Protein AF-A0A7J4SRT8-F1 (afdb_monomer_lite)

pLDDT: mean 94.66, std 4.18, range [60.53, 98.31]

Radius of gyration: 22.93 Å; chains: 1; bounding box: 62×47×65 Å

Structure (mmCIF, N/CA/C/O backbone):
data_AF-A0A7J4SRT8-F1
#
_entry.id   AF-A0A7J4SRT8-F1
#
loop_
_atom_site.group_PDB
_atom_site.id
_atom_site.type_symbol
_atom_site.label_atom_id
_atom_site.label_alt_id
_atom_site.label_comp_id
_atom_site.label_asym_id
_atom_site.label_entity_id
_atom_site.label_seq_id
_atom_site.pdbx_PDB_ins_code
_atom_site.Cartn_x
_atom_site.Cartn_y
_atom_site.Cartn_z
_atom_site.occupancy
_atom_site.B_iso_or_equiv
_atom_site.auth_seq_id
_atom_site.auth_comp_id
_atom_site.auth_asym_id
_atom_site.auth_atom_id
_atom_site.pdbx_PDB_model_num
ATOM 1 N N . MET A 1 1 ? 5.808 -11.509 41.767 1.00 60.53 1 MET A N 1
ATOM 2 C CA . MET A 1 1 ? 4.575 -11.705 40.976 1.00 60.53 1 MET A CA 1
ATOM 3 C C . MET A 1 1 ? 3.939 -10.343 40.801 1.00 60.53 1 MET A C 1
ATOM 5 O O . MET A 1 1 ? 3.914 -9.610 41.782 1.00 60.53 1 MET A O 1
ATOM 9 N N . ALA A 1 2 ? 3.508 -9.980 39.591 1.00 70.19 2 ALA A N 1
ATOM 10 C CA . ALA A 1 2 ? 2.672 -8.793 39.424 1.00 70.19 2 ALA A CA 1
ATOM 11 C C . ALA A 1 2 ? 1.394 -8.991 40.258 1.00 70.19 2 ALA A C 1
ATOM 13 O O . ALA A 1 2 ? 0.801 -10.069 40.207 1.00 70.19 2 ALA A O 1
ATOM 14 N N . GLY A 1 3 ? 1.049 -8.013 41.095 1.00 84.69 3 GLY A N 1
ATOM 15 C CA . GLY A 1 3 ? -0.202 -8.017 41.846 1.00 84.69 3 GLY A CA 1
ATOM 16 C C . GLY A 1 3 ? -1.296 -7.428 40.968 1.00 84.69 3 GLY A C 1
ATOM 17 O O . GLY A 1 3 ? -1.102 -6.345 40.431 1.00 84.69 3 GLY A O 1
ATOM 18 N N . TYR A 1 4 ? -2.399 -8.149 40.807 1.00 90.69 4 TYR A N 1
ATOM 19 C CA . TYR A 1 4 ? -3.597 -7.657 40.130 1.00 90.69 4 TYR A CA 1
ATOM 20 C C . TYR A 1 4 ? -4.687 -7.449 41.184 1.00 90.69 4 TYR A C 1
ATOM 22 O O . TYR A 1 4 ? -4.896 -8.345 42.008 1.00 90.69 4 TYR A O 1
ATOM 30 N N . ASP A 1 5 ? -5.368 -6.303 41.169 1.00 92.00 5 ASP A N 1
ATOM 31 C CA . ASP A 1 5 ? -6.528 -6.033 42.018 1.00 92.00 5 ASP A CA 1
ATOM 32 C C . ASP A 1 5 ? -7.811 -6.202 41.187 1.00 92.00 5 ASP A C 1
ATOM 34 O O . ASP A 1 5 ? -7.913 -5.625 40.107 1.00 92.00 5 ASP A O 1
ATOM 38 N N . PRO A 1 6 ? -8.824 -6.963 41.642 1.00 90.62 6 PRO A N 1
ATOM 39 C CA . PRO A 1 6 ? -10.106 -7.052 40.939 1.00 90.62 6 PRO A CA 1
ATOM 40 C C . PRO A 1 6 ? -10.777 -5.696 40.667 1.00 90.62 6 PRO A C 1
ATOM 42 O O . PRO A 1 6 ? -11.628 -5.610 39.787 1.00 90.62 6 PRO A O 1
ATOM 45 N N . ARG A 1 7 ? -10.411 -4.648 41.413 1.00 91.38 7 ARG A N 1
ATOM 46 C CA . ARG A 1 7 ? -10.901 -3.277 41.225 1.00 91.38 7 ARG A CA 1
ATOM 47 C C . ARG A 1 7 ? -10.245 -2.545 40.053 1.00 91.38 7 ARG A C 1
ATOM 49 O O . ARG A 1 7 ? -10.765 -1.516 39.655 1.00 91.38 7 ARG A O 1
ATOM 56 N N . ASP A 1 8 ? -9.167 -3.080 39.481 1.00 92.94 8 ASP A N 1
ATOM 57 C CA . ASP A 1 8 ? -8.484 -2.490 38.321 1.00 92.94 8 ASP A CA 1
ATOM 58 C C . ASP A 1 8 ? -9.257 -2.710 36.999 1.00 92.94 8 ASP A C 1
ATOM 60 O O . ASP A 1 8 ? -8.868 -2.186 35.956 1.00 92.94 8 ASP A O 1
ATOM 64 N N . PHE A 1 9 ? -10.335 -3.506 37.012 1.00 92.19 9 PHE A N 1
ATOM 65 C CA . PHE A 1 9 ? -11.111 -3.892 35.828 1.00 92.19 9 PHE A CA 1
ATOM 66 C C . PHE A 1 9 ? -12.476 -3.184 35.806 1.00 92.19 9 PHE A C 1
ATOM 68 O O . PHE A 1 9 ? -13.483 -3.749 36.233 1.00 92.19 9 PHE A O 1
ATOM 75 N N . GLU A 1 10 ? -12.503 -1.943 35.315 1.00 91.25 10 GLU A N 1
ATOM 76 C CA . GLU A 1 10 ? -13.703 -1.085 35.336 1.00 91.25 10 GLU A CA 1
ATOM 77 C C . GLU A 1 10 ? -14.511 -1.095 34.024 1.00 91.25 10 GLU A C 1
ATOM 79 O O . GLU A 1 10 ? -15.712 -0.823 34.044 1.00 91.25 10 GLU A O 1
ATOM 84 N N . ASP A 1 11 ? -13.889 -1.455 32.897 1.00 91.62 11 ASP A N 1
ATOM 85 C CA . ASP A 1 11 ? -14.518 -1.409 31.572 1.00 91.62 11 ASP A CA 1
ATOM 86 C C . ASP A 1 11 ? -15.169 -2.758 31.203 1.00 91.62 11 ASP A C 1
ATOM 88 O O . ASP A 1 11 ? -14.457 -3.742 30.958 1.00 91.62 11 ASP A O 1
ATOM 92 N N . PRO A 1 12 ? -16.513 -2.854 31.139 1.00 94.44 12 PRO A N 1
ATOM 93 C CA . PRO A 1 12 ? -17.185 -4.087 30.759 1.00 94.44 12 PRO A CA 1
ATOM 94 C C . PRO A 1 12 ? -17.060 -4.352 29.257 1.00 94.44 12 PRO A C 1
ATOM 96 O O . PRO A 1 12 ? -17.058 -3.441 28.432 1.00 94.44 12 PRO A O 1
ATOM 99 N N . VAL A 1 13 ? -17.055 -5.634 28.899 1.00 96.50 13 VAL A N 1
ATOM 100 C CA . VAL A 1 13 ? -17.262 -6.060 27.513 1.00 96.50 13 VAL A CA 1
ATOM 101 C C . VAL A 1 13 ? -18.720 -5.816 27.141 1.00 96.50 13 VAL A C 1
ATOM 103 O O . VAL A 1 13 ? -19.618 -6.297 27.836 1.00 96.50 13 VAL A O 1
ATOM 106 N N . LEU A 1 14 ? -18.947 -5.077 26.056 1.00 96.00 14 LEU A N 1
ATOM 107 C CA . LEU A 1 14 ? -20.285 -4.750 25.572 1.00 96.00 14 LEU A CA 1
ATOM 108 C C . LEU A 1 14 ? -20.605 -5.488 24.268 1.00 96.00 14 LEU A C 1
ATOM 110 O O . LEU A 1 14 ? -19.791 -5.521 23.346 1.00 96.00 14 LEU A O 1
ATOM 114 N N . ASP A 1 15 ? -21.813 -6.048 24.195 1.00 96.62 15 ASP A N 1
ATOM 115 C CA . ASP A 1 15 ? -22.348 -6.650 22.974 1.00 96.62 15 ASP A CA 1
ATOM 116 C C . ASP A 1 15 ? -22.686 -5.579 21.929 1.00 96.62 15 ASP A C 1
ATOM 118 O O . ASP A 1 15 ? -23.024 -4.437 22.260 1.00 96.62 15 ASP A O 1
ATOM 122 N N . TYR A 1 16 ? -22.667 -5.971 20.653 1.00 96.44 16 TYR A N 1
ATOM 123 C CA . TYR A 1 16 ? -23.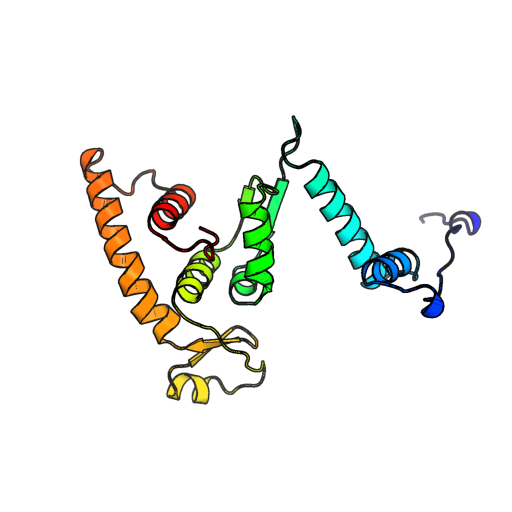148 -5.105 19.584 1.00 96.44 16 TYR A CA 1
ATOM 124 C C . TYR A 1 16 ? -24.661 -4.895 19.668 1.00 96.44 16 TYR A C 1
ATOM 126 O O . TYR A 1 16 ? -25.440 -5.845 19.755 1.00 96.44 16 TYR A O 1
ATOM 134 N N . ASP A 1 17 ? -25.082 -3.641 19.541 1.00 97.44 17 ASP A N 1
ATOM 135 C CA . ASP A 1 17 ? -26.480 -3.253 19.407 1.00 97.44 17 ASP A CA 1
ATOM 136 C C . ASP A 1 17 ? -26.750 -2.832 17.962 1.00 97.44 17 ASP A C 1
ATOM 138 O O . ASP A 1 17 ? -26.567 -1.674 17.574 1.00 97.44 17 ASP A O 1
ATOM 142 N N . PHE A 1 18 ? -27.191 -3.797 17.153 1.00 96.75 18 PHE A N 1
ATOM 143 C CA . PHE A 1 18 ? -27.460 -3.596 15.729 1.00 96.75 18 PHE A CA 1
ATOM 144 C C . PHE A 1 18 ? -28.584 -2.590 15.454 1.00 96.75 18 PHE A C 1
ATOM 146 O O . PHE A 1 18 ? -28.607 -2.003 14.378 1.00 96.75 18 PHE A O 1
ATOM 153 N N . ASN A 1 19 ? -29.478 -2.326 16.415 1.00 97.94 19 ASN A N 1
ATOM 154 C CA . ASN A 1 19 ? -30.513 -1.300 16.243 1.00 97.94 19 ASN A CA 1
ATOM 155 C C . ASN A 1 19 ? -29.932 0.121 16.276 1.00 97.94 19 ASN A C 1
ATOM 157 O O . ASN A 1 19 ? -30.564 1.060 15.792 1.00 97.94 19 ASN A O 1
ATOM 161 N N . LYS A 1 20 ? -28.734 0.290 16.850 1.00 96.62 20 LYS A N 1
ATOM 162 C CA . LYS A 1 20 ? -28.029 1.575 16.949 1.00 96.62 20 LYS A CA 1
ATOM 163 C C . LYS A 1 20 ? -27.023 1.810 15.822 1.00 96.62 20 LYS A C 1
ATOM 165 O O . LYS A 1 20 ? -26.425 2.877 15.786 1.00 96.62 20 LYS A O 1
ATOM 170 N N . ILE A 1 21 ? -26.842 0.854 14.911 1.00 97.44 21 ILE A N 1
ATOM 171 C CA . ILE A 1 21 ? -25.916 0.977 13.781 1.00 97.44 21 ILE A CA 1
ATOM 172 C C . ILE A 1 21 ? -26.671 1.569 12.589 1.00 97.44 21 ILE A C 1
ATOM 174 O O . ILE A 1 21 ? -27.545 0.924 12.018 1.00 97.44 21 ILE A O 1
ATOM 178 N N . GLN A 1 22 ? -26.332 2.799 12.214 1.00 97.25 22 GLN A N 1
ATOM 179 C CA . GLN A 1 22 ? -26.857 3.494 11.035 1.00 97.25 22 GLN A CA 1
ATOM 180 C C . GLN A 1 22 ? -25.839 3.513 9.891 1.00 97.25 22 GLN A C 1
ATOM 182 O O . GLN A 1 22 ? -26.210 3.555 8.719 1.00 97.25 22 GLN A O 1
ATOM 187 N N . ASN A 1 23 ? -24.549 3.490 10.223 1.00 97.00 23 ASN A N 1
ATOM 188 C CA . ASN A 1 23 ? -23.453 3.518 9.264 1.00 97.00 23 ASN A CA 1
ATOM 189 C C . ASN A 1 23 ? -22.262 2.662 9.742 1.00 97.00 23 ASN A C 1
ATOM 191 O O . ASN A 1 23 ? -22.269 2.080 10.826 1.00 97.00 23 ASN A O 1
ATOM 195 N N . THR A 1 24 ? -21.221 2.562 8.915 1.00 95.44 24 THR A N 1
ATOM 196 C CA . THR A 1 24 ? -20.034 1.743 9.208 1.00 95.44 24 THR A CA 1
ATOM 197 C C . THR A 1 24 ? -19.191 2.268 10.370 1.00 95.44 24 THR A C 1
ATOM 199 O O . THR A 1 24 ? -18.543 1.461 11.032 1.00 95.44 24 THR A O 1
ATOM 202 N N . SER A 1 25 ? -19.189 3.581 10.632 1.00 95.94 25 SER A N 1
ATOM 203 C CA . SER A 1 25 ? -18.495 4.153 11.794 1.00 95.94 25 SER A CA 1
ATOM 204 C C . SER A 1 25 ? -19.113 3.639 13.082 1.00 95.94 25 SER A C 1
ATOM 206 O O . SER A 1 25 ? -18.374 3.159 13.929 1.00 95.94 25 SER A O 1
ATOM 208 N N . ASP A 1 26 ? -20.446 3.621 13.183 1.00 97.12 26 ASP A N 1
ATOM 209 C CA . ASP A 1 26 ? -21.136 3.175 14.400 1.00 97.12 26 ASP A CA 1
ATOM 210 C C . ASP A 1 26 ? -20.750 1.735 14.776 1.00 97.12 26 ASP A C 1
ATOM 212 O O . ASP A 1 26 ? -20.577 1.407 15.949 1.00 97.12 26 ASP A O 1
ATOM 216 N N . LEU A 1 27 ? -20.575 0.863 13.775 1.00 96.56 27 LEU A N 1
ATOM 217 C CA . LEU A 1 27 ? -20.099 -0.501 13.996 1.00 96.56 27 LEU A CA 1
ATOM 218 C C . LEU A 1 27 ? -18.657 -0.515 14.528 1.00 96.56 27 LEU A C 1
ATOM 220 O O . LEU A 1 27 ? -18.374 -1.219 15.496 1.00 96.56 27 LEU A O 1
ATOM 224 N N . ILE A 1 28 ? -17.747 0.248 13.913 1.00 96.38 28 ILE A N 1
ATOM 225 C CA . ILE A 1 28 ? -16.342 0.344 14.346 1.00 96.38 28 ILE A CA 1
ATOM 226 C C . ILE A 1 28 ? -16.249 0.960 15.751 1.00 96.38 28 ILE A C 1
ATOM 228 O O . ILE A 1 28 ? -15.455 0.501 16.571 1.00 96.38 28 ILE A O 1
ATOM 232 N N . ASP A 1 29 ? -17.097 1.936 16.064 1.00 96.38 29 ASP A N 1
ATOM 233 C CA . ASP A 1 29 ? -17.186 2.546 17.388 1.00 96.38 29 ASP A CA 1
ATOM 234 C C . ASP A 1 29 ? -17.589 1.498 18.432 1.00 96.38 29 ASP A C 1
ATOM 236 O O . ASP A 1 29 ? -16.941 1.386 19.472 1.00 96.38 29 ASP A O 1
ATOM 240 N N . GLN A 1 30 ? -18.573 0.642 18.136 1.00 97.06 30 GLN A N 1
ATOM 241 C CA . GLN A 1 30 ? -18.928 -0.462 19.033 1.00 97.06 30 GLN A CA 1
ATOM 242 C C . GLN A 1 30 ? -17.812 -1.523 19.152 1.00 97.06 30 GLN A C 1
ATOM 244 O O . GLN A 1 30 ? -17.624 -2.091 20.229 1.00 97.06 30 GLN A O 1
ATOM 249 N N . MET A 1 31 ? -17.002 -1.760 18.107 1.00 96.94 31 MET A N 1
ATOM 250 C CA . MET A 1 31 ? -15.833 -2.659 18.188 1.00 96.94 31 MET A CA 1
ATOM 251 C C . MET A 1 31 ? -14.798 -2.215 19.240 1.00 96.94 31 MET A C 1
ATOM 253 O O . MET A 1 31 ? -14.045 -3.052 19.753 1.00 96.94 31 MET A O 1
ATOM 257 N N . SER A 1 32 ? -14.750 -0.922 19.589 1.00 95.81 32 SER A N 1
ATOM 258 C CA . SER A 1 32 ? -13.804 -0.383 20.580 1.00 95.81 32 SER A CA 1
ATOM 259 C C . SER A 1 32 ? -14.021 -0.940 21.996 1.00 95.81 32 SER A C 1
ATOM 261 O O . SER A 1 32 ? -13.049 -1.112 22.733 1.00 95.81 32 SER A O 1
ATOM 263 N N . VAL A 1 33 ? -15.261 -1.309 22.338 1.00 95.44 33 VAL A N 1
ATOM 264 C CA . VAL A 1 33 ? -15.689 -1.775 23.674 1.00 95.44 33 VAL A CA 1
ATOM 265 C C . VAL A 1 33 ? -16.105 -3.254 23.703 1.00 95.44 33 VAL A C 1
ATOM 267 O O . VAL A 1 33 ? -16.468 -3.791 24.747 1.00 95.44 33 VAL A O 1
ATOM 270 N N . ALA A 1 34 ? -15.993 -3.956 22.573 1.00 95.19 34 ALA A N 1
ATOM 271 C CA . ALA A 1 34 ? -16.424 -5.348 22.410 1.00 95.19 34 ALA A CA 1
ATOM 272 C C . ALA A 1 34 ? -15.475 -6.407 23.016 1.00 95.19 34 ALA A C 1
ATOM 274 O O . ALA A 1 34 ? -15.603 -7.598 22.739 1.00 95.19 34 ALA A O 1
ATOM 275 N N . GLY A 1 35 ? -14.505 -6.006 23.845 1.00 86.69 35 GLY A N 1
ATOM 276 C CA . GLY A 1 35 ? -13.716 -6.953 24.641 1.00 86.69 35 GLY A CA 1
ATOM 277 C C . GLY A 1 35 ? -12.518 -7.616 23.951 1.00 86.69 35 GLY A C 1
ATOM 278 O O . GLY A 1 35 ? -12.019 -8.624 24.448 1.00 86.69 35 GLY A O 1
ATOM 279 N N . GLY A 1 36 ? -11.990 -7.048 22.861 1.00 84.25 36 GLY A N 1
ATOM 280 C CA . GLY A 1 36 ? -10.623 -7.335 22.410 1.00 84.25 36 GLY A CA 1
ATOM 281 C C . GLY A 1 36 ? -10.471 -8.088 21.083 1.00 84.25 36 GLY A C 1
ATOM 282 O O . GLY A 1 36 ? -11.266 -7.962 20.154 1.00 84.25 36 GLY A O 1
ATOM 283 N N . PHE A 1 37 ? -9.351 -8.809 20.958 1.00 90.44 37 PHE A N 1
ATOM 284 C CA . PHE A 1 37 ? -8.839 -9.395 19.708 1.00 90.44 37 PHE A CA 1
ATOM 285 C C . PHE A 1 37 ? -8.696 -8.370 18.572 1.00 90.44 37 PHE A C 1
ATOM 287 O O . PHE A 1 37 ? -8.081 -7.321 18.761 1.00 90.44 37 PHE A O 1
ATOM 294 N N . THR A 1 38 ? -9.167 -8.693 17.368 1.00 95.12 38 THR A N 1
ATOM 295 C CA . THR A 1 38 ? -8.994 -7.855 16.177 1.00 95.12 38 THR A CA 1
ATOM 296 C C . THR A 1 38 ? -9.989 -6.698 16.135 1.00 95.12 38 THR A C 1
ATOM 298 O O . THR A 1 38 ? -9.624 -5.634 15.652 1.00 95.12 38 THR A O 1
ATOM 301 N N . ALA A 1 39 ? -11.197 -6.857 16.689 1.00 94.94 39 ALA A N 1
ATOM 302 C CA . ALA A 1 39 ? -12.236 -5.825 16.656 1.00 94.94 39 ALA A CA 1
ATOM 303 C C . ALA A 1 39 ? -11.756 -4.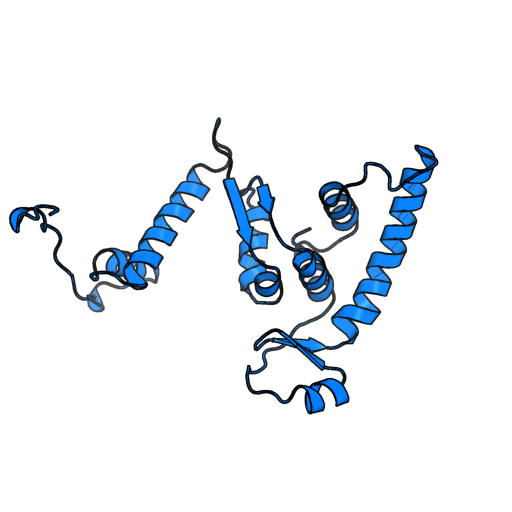531 17.333 1.00 94.94 39 ALA A C 1
ATOM 305 O O . ALA A 1 39 ? -11.661 -3.480 16.700 1.00 94.94 39 ALA A O 1
ATOM 306 N N . THR A 1 40 ? -11.313 -4.629 18.587 1.00 94.31 40 THR A N 1
ATOM 307 C CA . THR A 1 40 ? -10.801 -3.465 19.321 1.00 94.31 40 THR A CA 1
ATOM 308 C C . THR A 1 40 ? -9.510 -2.911 18.713 1.00 94.31 40 THR A C 1
ATOM 310 O O . THR A 1 40 ? -9.279 -1.706 18.760 1.00 94.31 40 THR A O 1
ATOM 313 N N . LYS A 1 41 ? -8.664 -3.759 18.106 1.00 95.56 41 LYS A N 1
ATOM 314 C CA . LYS A 1 41 ? -7.468 -3.293 17.381 1.00 95.56 41 LYS A CA 1
ATOM 315 C C . LYS A 1 41 ? -7.837 -2.475 16.146 1.00 95.56 41 LYS A C 1
ATOM 317 O O . LYS A 1 41 ? -7.183 -1.471 15.896 1.00 95.56 41 LYS A O 1
ATOM 322 N N . LEU A 1 42 ? -8.870 -2.878 15.407 1.00 95.75 42 LEU A N 1
ATOM 323 C CA . LEU A 1 42 ? -9.347 -2.156 14.230 1.00 95.75 42 LEU A CA 1
ATOM 324 C C . LEU A 1 42 ? -9.895 -0.776 14.610 1.00 95.75 42 LEU A C 1
ATOM 326 O O . LEU A 1 42 ? -9.502 0.213 14.000 1.00 95.75 42 LEU A O 1
ATOM 330 N N . ALA A 1 43 ? -10.728 -0.703 15.652 1.00 96.38 43 ALA A N 1
ATOM 331 C CA . ALA A 1 43 ? -11.254 0.568 16.154 1.00 96.38 43 ALA A CA 1
ATOM 332 C C . ALA A 1 43 ? -10.131 1.514 16.610 1.00 96.38 43 ALA A C 1
ATOM 334 O O . ALA A 1 43 ? -10.060 2.658 16.170 1.00 96.38 43 ALA A O 1
ATOM 335 N N . LYS A 1 44 ? -9.176 1.002 17.398 1.00 95.00 44 LYS A N 1
ATOM 336 C CA . LYS A 1 44 ? -8.004 1.779 17.829 1.00 95.00 44 LYS A CA 1
ATOM 337 C C . LYS A 1 44 ? -7.138 2.233 16.654 1.00 95.00 44 LYS A C 1
ATOM 339 O O . LYS A 1 44 ? -6.668 3.364 16.652 1.00 95.00 44 LYS A O 1
ATOM 344 N N . ALA A 1 45 ? -6.930 1.379 15.651 1.00 95.88 45 ALA A N 1
ATOM 345 C CA . ALA A 1 45 ? -6.182 1.742 14.450 1.00 95.88 45 ALA A CA 1
ATOM 346 C C . ALA A 1 45 ? -6.882 2.856 13.656 1.00 95.88 45 ALA A C 1
ATOM 348 O O . ALA A 1 45 ? -6.205 3.768 13.187 1.00 95.88 45 ALA A O 1
ATOM 349 N N . ARG A 1 46 ? -8.221 2.821 13.554 1.00 95.62 46 ARG A N 1
ATOM 350 C CA . ARG A 1 46 ? -9.024 3.904 12.962 1.00 95.62 46 ARG A CA 1
ATOM 351 C C . ARG A 1 46 ? -8.782 5.217 13.699 1.00 95.62 46 ARG A C 1
ATOM 353 O O . ARG A 1 46 ? -8.428 6.191 13.048 1.00 95.62 46 ARG A O 1
ATOM 360 N N . ASP A 1 47 ? -8.893 5.228 15.027 1.00 96.06 47 ASP A N 1
ATOM 361 C CA . ASP A 1 47 ? -8.693 6.442 15.836 1.00 96.06 47 ASP A CA 1
ATOM 362 C C . ASP A 1 47 ? -7.271 7.003 15.686 1.00 96.06 47 ASP A C 1
ATOM 364 O O . ASP A 1 47 ? -7.080 8.206 15.510 1.00 96.06 47 ASP A O 1
ATOM 368 N N . MET A 1 48 ? -6.265 6.123 15.711 1.00 95.75 48 MET A N 1
ATOM 369 C CA . MET A 1 48 ? -4.865 6.510 15.537 1.00 95.75 48 MET A CA 1
ATOM 370 C C . MET A 1 48 ? -4.605 7.118 14.156 1.00 95.75 48 MET A C 1
ATOM 372 O O . MET A 1 48 ? -3.932 8.142 14.070 1.00 95.75 48 MET A O 1
ATOM 376 N N . LEU A 1 49 ? -5.143 6.518 13.088 1.00 95.62 49 LEU A N 1
ATOM 377 C CA . LEU A 1 49 ? -5.006 7.050 11.730 1.00 95.62 49 LEU A CA 1
ATOM 378 C C . LEU A 1 49 ? -5.751 8.375 11.562 1.00 95.62 49 LEU A C 1
ATOM 380 O O . LEU A 1 49 ? -5.191 9.304 10.993 1.00 95.62 49 LEU A O 1
ATOM 384 N N . SER A 1 50 ? -6.973 8.494 12.092 1.00 95.75 50 SER A N 1
ATOM 385 C CA . SER A 1 50 ? -7.725 9.754 12.081 1.00 95.75 50 SER A CA 1
ATOM 386 C C . SER A 1 50 ? -6.924 10.880 12.728 1.00 95.75 50 SER A C 1
ATOM 388 O O . SER A 1 50 ? -6.732 11.918 12.103 1.00 95.75 50 SER A O 1
ATOM 390 N N . LYS A 1 51 ? -6.364 10.640 13.919 1.00 95.69 51 LYS A N 1
ATOM 391 C CA . LYS A 1 51 ? -5.516 11.621 14.601 1.00 95.69 51 LYS A CA 1
ATOM 392 C C . LYS A 1 51 ? -4.255 11.961 13.798 1.00 95.69 51 LYS A C 1
ATOM 394 O O . LYS A 1 51 ? -3.926 13.131 13.644 1.00 95.69 51 LYS A O 1
ATOM 399 N N . MET A 1 52 ? -3.571 10.950 13.260 1.00 95.38 52 MET A N 1
ATOM 400 C CA . MET A 1 52 ? -2.391 11.143 12.409 1.00 95.38 52 MET A CA 1
ATOM 401 C C . MET A 1 52 ? -2.708 12.036 11.198 1.00 95.38 52 MET A C 1
ATOM 403 O O . MET A 1 52 ? -1.906 12.893 10.837 1.00 95.38 52 MET A O 1
ATOM 407 N N . PHE A 1 53 ? -3.877 11.861 10.578 1.00 94.88 53 PHE A N 1
ATOM 408 C CA . PHE A 1 53 ? -4.307 12.666 9.433 1.00 94.88 53 PHE A CA 1
ATOM 409 C C . PHE A 1 53 ? -4.750 14.078 9.823 1.00 94.88 53 PHE A C 1
ATOM 411 O O . PHE A 1 53 ? -4.488 15.010 9.071 1.00 94.88 53 PHE A O 1
ATOM 418 N N . GLU A 1 54 ? -5.386 14.257 10.982 1.00 96.31 54 GLU A N 1
ATOM 419 C CA . GLU A 1 54 ? -5.728 15.581 11.524 1.00 96.31 54 GLU A CA 1
ATOM 420 C C . GLU A 1 54 ? -4.480 16.413 11.839 1.00 96.31 54 GLU A C 1
ATOM 422 O O . GLU A 1 54 ? -4.476 17.625 11.637 1.00 96.31 54 GLU A O 1
ATOM 427 N N . GLU A 1 55 ? -3.414 15.761 12.303 1.00 96.06 55 GLU A N 1
ATOM 428 C CA . GLU A 1 55 ? -2.138 16.403 12.624 1.00 96.06 55 GLU A CA 1
ATOM 429 C C . GLU A 1 55 ? -1.225 16.577 11.390 1.00 96.06 55 GLU A C 1
ATOM 431 O O . GLU A 1 55 ? -0.168 17.204 11.498 1.00 96.06 55 GLU A O 1
ATOM 436 N N . ALA A 1 56 ? -1.620 16.085 10.208 1.00 96.00 56 ALA A N 1
ATOM 437 C CA . ALA A 1 56 ? -0.819 16.184 8.987 1.00 96.00 56 ALA A CA 1
ATOM 438 C C . ALA A 1 56 ? -0.522 17.648 8.611 1.00 96.00 56 ALA A C 1
ATOM 440 O O . ALA A 1 56 ? -1.411 18.499 8.572 1.00 96.00 56 ALA A O 1
ATOM 441 N N . GLY A 1 57 ? 0.750 17.946 8.331 1.00 94.56 57 GLY A N 1
ATOM 442 C CA . GLY A 1 57 ? 1.216 19.303 8.028 1.00 94.56 57 GLY A CA 1
ATOM 443 C C . GLY A 1 57 ? 1.352 20.230 9.245 1.00 94.56 57 GLY A C 1
ATOM 444 O O . GLY A 1 57 ? 1.689 21.403 9.072 1.00 94.56 57 GLY A O 1
ATOM 445 N N . SER A 1 58 ? 1.113 19.734 10.465 1.00 96.56 58 SER A N 1
ATOM 446 C CA . SER A 1 58 ? 1.344 20.505 11.692 1.00 96.56 58 SER A CA 1
ATOM 447 C C . SER A 1 58 ? 2.836 20.662 11.987 1.00 96.56 58 SER A C 1
ATOM 449 O O . SER A 1 58 ? 3.640 19.766 11.729 1.00 96.56 58 SER A O 1
ATOM 451 N N . GLU A 1 59 ? 3.224 21.799 12.571 1.00 95.81 59 GLU A N 1
ATOM 452 C CA . GLU A 1 59 ? 4.618 22.054 12.942 1.00 95.81 59 GLU A CA 1
ATOM 453 C C . GLU A 1 59 ? 5.126 21.001 13.943 1.00 95.81 59 GLU A C 1
ATOM 455 O O . GLU A 1 59 ? 4.516 20.762 14.985 1.00 95.81 59 GLU A O 1
ATOM 460 N N . GLY A 1 60 ? 6.256 20.366 13.623 1.00 95.25 60 GLY A N 1
ATOM 461 C CA . GLY A 1 60 ? 6.866 19.331 14.464 1.00 95.25 60 GLY A CA 1
ATOM 462 C C . GLY A 1 60 ? 6.259 17.930 14.325 1.00 95.25 60 GLY A C 1
ATOM 463 O O . GLY A 1 60 ? 6.705 17.026 15.031 1.00 95.25 60 GLY A O 1
ATOM 464 N N . VAL A 1 61 ? 5.295 17.725 13.422 1.00 95.88 61 VAL A N 1
ATOM 465 C CA . VAL A 1 61 ? 4.722 16.406 13.112 1.00 95.88 61 VAL A CA 1
ATOM 466 C C . VAL A 1 61 ? 5.284 15.901 11.786 1.00 95.88 61 VAL A C 1
ATOM 468 O O . VAL A 1 61 ? 5.364 16.652 10.819 1.00 95.88 61 VAL A O 1
ATOM 471 N N . VAL A 1 62 ? 5.690 14.626 11.746 1.00 96.94 62 VAL A N 1
ATOM 472 C CA . VAL A 1 62 ? 6.125 13.954 10.514 1.00 96.94 62 VAL A CA 1
ATOM 473 C C . VAL A 1 62 ? 5.452 12.590 10.422 1.00 96.94 62 VAL A C 1
ATOM 475 O O . VAL A 1 62 ? 5.693 11.700 11.240 1.00 96.94 62 VAL A O 1
ATOM 478 N N . ASN A 1 63 ? 4.636 12.416 9.394 1.00 96.50 63 ASN A N 1
ATOM 479 C CA . ASN A 1 63 ? 3.830 11.235 9.153 1.00 96.50 63 ASN A CA 1
ATOM 480 C C . ASN A 1 63 ? 4.573 10.245 8.254 1.00 96.50 63 ASN A C 1
ATOM 482 O O . ASN A 1 63 ? 4.842 10.511 7.082 1.00 96.50 63 ASN A O 1
ATOM 486 N N . TRP A 1 64 ? 4.897 9.080 8.813 1.00 96.88 64 TRP A N 1
ATOM 487 C CA . TRP A 1 64 ? 5.628 8.018 8.123 1.00 96.88 64 TRP A CA 1
ATOM 488 C C . TRP A 1 64 ? 4.717 6.822 7.888 1.00 96.88 64 TRP A C 1
ATOM 490 O O . TRP A 1 64 ? 4.044 6.359 8.809 1.00 96.88 64 TRP A O 1
ATOM 500 N N . ILE A 1 65 ? 4.752 6.272 6.676 1.00 95.94 65 ILE A N 1
ATOM 501 C CA . ILE A 1 65 ? 4.088 5.010 6.361 1.00 95.94 65 ILE A CA 1
ATOM 502 C C . ILE A 1 65 ? 5.066 4.031 5.725 1.00 95.94 65 ILE A C 1
ATOM 504 O O . ILE A 1 65 ? 5.900 4.395 4.894 1.00 95.94 65 ILE A O 1
ATOM 508 N N . SER A 1 66 ? 4.951 2.763 6.112 1.00 97.38 66 SER A N 1
ATOM 509 C CA . SER A 1 66 ? 5.682 1.681 5.472 1.00 97.38 66 SER A CA 1
ATOM 510 C C . SER A 1 66 ? 4.779 0.512 5.123 1.00 97.38 66 SER A C 1
ATOM 512 O O . SER A 1 66 ? 3.839 0.187 5.851 1.00 97.38 66 SER A O 1
ATOM 514 N N . PHE A 1 67 ? 5.038 -0.103 3.970 1.00 97.25 67 PHE A N 1
ATOM 515 C CA . PHE A 1 67 ? 4.234 -1.218 3.483 1.00 97.25 67 PHE A CA 1
ATOM 516 C C . PHE A 1 67 ? 4.991 -2.095 2.474 1.00 97.25 67 PHE A C 1
ATOM 518 O O . PHE A 1 67 ? 5.852 -1.594 1.744 1.00 97.25 67 PHE A O 1
ATOM 525 N N . PRO A 1 68 ? 4.671 -3.402 2.397 1.00 97.38 68 PRO A N 1
ATOM 526 C CA . PRO A 1 68 ? 5.240 -4.296 1.393 1.00 97.38 68 PRO A CA 1
ATOM 527 C C . PRO A 1 68 ? 4.586 -4.101 0.016 1.00 97.38 68 PRO A C 1
ATOM 529 O O . PRO A 1 68 ? 3.397 -3.793 -0.078 1.00 97.38 68 PRO A O 1
ATOM 532 N N . ALA A 1 69 ? 5.339 -4.395 -1.048 1.00 96.81 69 ALA A N 1
ATOM 533 C CA . ALA A 1 69 ? 4.901 -4.280 -2.445 1.00 96.81 69 ALA A CA 1
ATOM 534 C C . ALA A 1 69 ? 3.562 -4.954 -2.759 1.00 96.81 69 ALA A C 1
ATOM 536 O O . ALA A 1 69 ? 2.764 -4.419 -3.529 1.00 96.81 69 ALA A O 1
ATOM 537 N N . ALA A 1 70 ? 3.283 -6.100 -2.132 1.00 96.69 70 ALA A N 1
ATOM 538 C CA . ALA A 1 70 ? 2.093 -6.890 -2.424 1.00 96.69 70 ALA A CA 1
ATOM 539 C C . ALA A 1 70 ? 0.781 -6.106 -2.248 1.00 96.69 70 ALA A C 1
ATOM 541 O O . ALA A 1 70 ? -0.192 -6.383 -2.943 1.00 96.69 70 ALA A O 1
ATOM 542 N N . LEU A 1 71 ? 0.741 -5.091 -1.374 1.00 96.88 71 LEU A N 1
ATOM 543 C CA . LEU A 1 71 ? -0.456 -4.262 -1.212 1.00 96.88 71 LEU A CA 1
ATOM 544 C C . LEU A 1 71 ? -0.740 -3.397 -2.452 1.00 96.88 71 LEU A C 1
ATOM 546 O O . LEU A 1 71 ? -1.909 -3.227 -2.806 1.00 96.88 71 LEU A O 1
ATOM 550 N N . CYS A 1 72 ? 0.293 -2.933 -3.164 1.00 96.62 72 CYS A N 1
ATOM 551 C CA . CYS A 1 72 ? 0.141 -2.177 -4.412 1.00 96.62 72 CYS A CA 1
ATOM 552 C C . CYS A 1 72 ? -0.349 -3.030 -5.589 1.00 96.62 72 CYS A C 1
ATOM 554 O O . CYS A 1 72 ? -0.932 -2.494 -6.532 1.00 96.62 72 CYS A O 1
ATOM 556 N N . ALA A 1 73 ? -0.223 -4.355 -5.518 1.00 95.69 73 ALA A N 1
ATOM 557 C CA . ALA A 1 73 ? -0.837 -5.258 -6.491 1.00 95.69 73 ALA A CA 1
ATOM 558 C C . ALA A 1 73 ? -2.357 -5.421 -6.304 1.00 95.69 73 ALA A C 1
ATOM 560 O O . ALA A 1 73 ? -3.038 -5.945 -7.182 1.00 95.69 73 ALA A O 1
ATOM 561 N N . THR A 1 74 ? -2.901 -4.974 -5.168 1.00 96.38 74 THR A N 1
ATOM 562 C CA . THR A 1 74 ? -4.317 -5.131 -4.799 1.00 96.38 74 THR A CA 1
ATOM 563 C C . THR A 1 74 ? -5.076 -3.801 -4.853 1.00 96.38 74 THR A C 1
ATOM 565 O O . THR A 1 74 ? -4.515 -2.740 -5.148 1.00 96.38 74 THR A O 1
ATOM 568 N N . GLY A 1 75 ? -6.368 -3.826 -4.511 1.00 95.94 75 GLY A N 1
ATOM 569 C CA . GLY A 1 75 ? -7.169 -2.610 -4.330 1.00 95.94 75 GLY A CA 1
ATOM 570 C C . GLY A 1 75 ? -6.609 -1.643 -3.277 1.00 95.94 75 GLY A C 1
ATOM 571 O O . GLY A 1 75 ? -6.853 -0.443 -3.372 1.00 95.94 75 GLY A O 1
ATOM 572 N N . THR A 1 76 ? -5.784 -2.124 -2.339 1.00 96.62 76 THR A N 1
ATOM 573 C CA . THR A 1 76 ? -5.151 -1.297 -1.300 1.00 96.62 76 THR A CA 1
ATOM 574 C C . THR A 1 76 ? -4.209 -0.233 -1.870 1.00 96.62 76 THR A C 1
ATOM 576 O O . THR A 1 76 ? -3.992 0.775 -1.208 1.00 96.62 76 THR A O 1
ATOM 579 N N . ARG A 1 77 ? -3.725 -0.366 -3.119 1.00 96.81 77 ARG A N 1
ATOM 580 C CA . ARG A 1 77 ? -3.003 0.715 -3.828 1.00 96.81 77 ARG A CA 1
ATOM 581 C C . ARG A 1 77 ? -3.725 2.062 -3.713 1.00 96.81 77 ARG A C 1
ATOM 583 O O . ARG A 1 77 ? -3.089 3.067 -3.423 1.00 96.81 77 ARG A O 1
ATOM 590 N N . GLY A 1 78 ? -5.054 2.062 -3.861 1.00 96.50 78 GLY A N 1
ATOM 591 C CA . GLY A 1 78 ? -5.879 3.270 -3.776 1.00 96.50 78 GLY A CA 1
ATOM 592 C C . GLY A 1 78 ? -5.783 3.992 -2.433 1.00 96.50 78 GLY A C 1
ATOM 593 O O . GLY A 1 78 ? -5.838 5.214 -2.396 1.00 96.50 78 GLY A O 1
ATOM 594 N N . PHE A 1 79 ? -5.570 3.257 -1.339 1.00 95.81 79 PHE A N 1
ATOM 595 C CA . PHE A 1 79 ? -5.356 3.862 -0.028 1.00 95.81 79 PHE A CA 1
ATOM 596 C C . PHE A 1 79 ? -4.079 4.709 -0.017 1.00 95.81 79 PHE A C 1
ATOM 598 O O . PHE A 1 79 ? -4.133 5.872 0.367 1.00 95.81 79 PHE A O 1
ATOM 605 N N . PHE A 1 80 ? -2.956 4.173 -0.503 1.00 96.62 80 PHE A N 1
ATOM 606 C CA . PHE A 1 80 ? -1.688 4.911 -0.548 1.00 96.62 80 PHE A CA 1
ATOM 607 C C . PHE A 1 80 ? -1.741 6.108 -1.503 1.00 96.62 80 PHE A C 1
ATOM 609 O O . PHE A 1 80 ? -1.244 7.175 -1.151 1.00 96.62 80 PHE A O 1
ATOM 616 N N . LEU A 1 81 ? -2.404 5.958 -2.657 1.00 96.06 81 LEU A N 1
ATOM 617 C CA . LEU A 1 81 ? -2.640 7.060 -3.598 1.00 96.06 81 LEU A CA 1
ATOM 618 C C . LEU A 1 81 ? -3.365 8.230 -2.927 1.00 96.06 81 LEU A C 1
ATOM 620 O O . LEU A 1 81 ? -2.938 9.376 -3.042 1.00 96.06 81 LEU A O 1
ATOM 624 N N . GLU A 1 82 ? -4.439 7.950 -2.187 1.00 96.56 82 GLU A N 1
ATOM 625 C CA . GLU A 1 82 ? -5.190 8.991 -1.482 1.00 96.56 82 GLU A CA 1
ATOM 626 C C . GLU A 1 82 ? -4.353 9.674 -0.392 1.00 96.56 82 GLU A C 1
ATOM 628 O O . GLU A 1 82 ? -4.471 10.888 -0.219 1.00 96.56 82 GLU A O 1
ATOM 633 N N . LEU A 1 83 ? -3.482 8.937 0.311 1.00 96.50 83 LEU A N 1
ATOM 634 C CA . LEU A 1 83 ? -2.578 9.532 1.302 1.00 96.50 83 LEU A CA 1
ATOM 635 C C . LEU A 1 83 ? -1.609 10.532 0.663 1.00 96.50 83 LEU A C 1
ATOM 637 O O . LEU A 1 83 ? -1.435 11.628 1.197 1.00 96.50 83 LEU A O 1
ATOM 641 N N . VAL A 1 84 ? -1.013 10.176 -0.479 1.00 95.38 84 VAL A N 1
ATOM 642 C CA . VAL A 1 84 ? -0.078 11.048 -1.208 1.00 95.38 84 VAL A CA 1
ATOM 643 C C . VAL A 1 84 ? -0.803 12.261 -1.782 1.00 95.38 84 VAL A C 1
ATOM 645 O O . VAL A 1 84 ? -0.416 13.396 -1.504 1.00 95.38 84 VAL A O 1
ATOM 648 N N . LYS A 1 85 ? -1.914 12.052 -2.500 1.00 95.19 85 LYS A N 1
ATOM 649 C CA . LYS A 1 85 ? -2.696 13.134 -3.128 1.00 95.19 85 LYS A CA 1
ATOM 650 C C . LYS A 1 85 ? -3.177 14.179 -2.131 1.00 95.19 85 LYS A C 1
ATOM 652 O O . LYS A 1 85 ? -3.169 15.374 -2.419 1.00 95.19 85 LYS A O 1
ATOM 657 N N . ARG A 1 86 ? -3.594 13.731 -0.947 1.00 96.38 86 ARG A N 1
ATOM 658 C CA . ARG A 1 86 ? -4.079 14.604 0.130 1.00 96.38 86 ARG A CA 1
ATOM 659 C C . ARG A 1 86 ? -2.958 15.153 1.010 1.00 96.38 86 ARG A C 1
ATOM 661 O O . ARG A 1 86 ? -3.259 15.912 1.925 1.00 96.38 86 ARG A O 1
ATOM 668 N N . ARG A 1 87 ? -1.695 14.797 0.737 1.00 95.62 87 ARG A N 1
ATOM 669 C CA . ARG A 1 87 ? -0.513 15.193 1.520 1.00 95.62 87 ARG A CA 1
ATOM 670 C C . ARG A 1 87 ? -0.643 14.820 3.002 1.00 95.62 87 ARG A C 1
ATOM 672 O O . ARG A 1 87 ? -0.320 15.610 3.881 1.00 95.62 87 ARG A O 1
ATOM 679 N N . LEU A 1 88 ? -1.158 13.619 3.271 1.00 97.25 88 LEU A N 1
ATOM 680 C CA . LEU A 1 88 ? -1.357 13.094 4.630 1.00 97.25 88 LEU A CA 1
ATOM 681 C C . LEU A 1 88 ? -0.127 12.359 5.179 1.00 97.25 88 LEU A C 1
ATOM 683 O O . LEU A 1 88 ? -0.084 12.034 6.367 1.00 97.25 88 LEU A O 1
ATOM 687 N N . VAL A 1 89 ? 0.853 12.076 4.321 1.00 96.81 89 VAL A N 1
ATOM 688 C CA . VAL A 1 89 ? 2.115 11.416 4.666 1.00 96.81 89 VAL A CA 1
ATOM 689 C C . VAL A 1 89 ? 3.290 12.205 4.106 1.00 96.81 89 VAL A C 1
ATOM 691 O O . VAL A 1 89 ? 3.219 12.713 2.988 1.00 96.81 89 VAL A O 1
ATOM 694 N N . ASP A 1 90 ? 4.370 12.267 4.878 1.00 96.38 90 ASP A N 1
ATOM 695 C CA . ASP A 1 90 ? 5.607 12.962 4.519 1.00 96.38 90 ASP A CA 1
ATOM 696 C C . ASP A 1 90 ? 6.673 11.987 4.010 1.00 96.38 90 ASP A C 1
ATOM 698 O O . ASP A 1 90 ? 7.488 12.329 3.155 1.00 96.38 90 ASP A O 1
ATOM 702 N N . VAL A 1 91 ? 6.680 10.758 4.542 1.00 97.12 91 VAL A N 1
ATOM 703 C CA . VAL A 1 91 ? 7.689 9.741 4.221 1.00 97.12 91 VAL A CA 1
ATOM 704 C C . VAL A 1 91 ? 7.027 8.403 3.920 1.00 97.12 91 VAL A C 1
ATOM 706 O O . VAL A 1 91 ? 6.256 7.873 4.724 1.00 97.12 91 VAL A O 1
ATOM 709 N N . ILE A 1 92 ? 7.390 7.825 2.774 1.00 97.12 92 ILE A N 1
ATOM 710 C CA . ILE A 1 92 ? 6.992 6.479 2.359 1.00 97.12 92 ILE A CA 1
ATOM 711 C C . ILE A 1 92 ? 8.225 5.582 2.329 1.00 97.12 92 ILE A C 1
ATOM 713 O O . ILE A 1 92 ? 9.205 5.874 1.647 1.00 97.12 92 ILE A O 1
ATOM 717 N N . VAL A 1 93 ? 8.153 4.454 3.036 1.00 97.56 93 VAL A N 1
ATOM 718 C CA . VAL A 1 93 ? 9.166 3.396 2.979 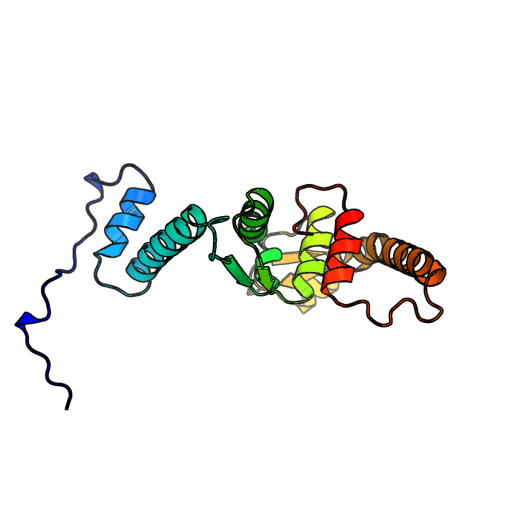1.00 97.56 93 VAL A CA 1
ATOM 719 C C . VAL A 1 93 ? 8.526 2.120 2.454 1.00 97.56 93 VAL A C 1
ATOM 721 O O . VAL A 1 93 ? 7.653 1.528 3.084 1.00 97.56 93 VAL A O 1
ATOM 724 N N . THR A 1 94 ? 8.970 1.661 1.293 1.00 97.50 94 THR A N 1
ATOM 725 C CA . THR A 1 94 ? 8.416 0.465 0.659 1.00 97.50 94 THR A CA 1
ATOM 726 C C . THR A 1 94 ? 9.506 -0.342 -0.042 1.00 97.50 94 THR A C 1
ATOM 728 O O . THR A 1 94 ? 10.678 0.025 -0.034 1.00 97.50 94 THR A O 1
ATOM 731 N N . THR A 1 95 ? 9.136 -1.489 -0.597 1.00 96.81 95 THR A N 1
ATOM 732 C CA . THR A 1 95 ? 10.044 -2.400 -1.307 1.00 96.81 95 THR A CA 1
ATOM 733 C C . THR A 1 95 ? 10.009 -2.157 -2.816 1.00 96.81 95 THR A C 1
ATOM 735 O O . THR A 1 95 ? 9.000 -1.676 -3.323 1.00 96.81 95 THR A O 1
ATOM 738 N N . CYS A 1 96 ? 11.056 -2.556 -3.549 1.00 94.00 96 CYS A N 1
ATOM 739 C CA . CYS A 1 96 ? 11.179 -2.314 -4.998 1.00 94.00 96 CYS A CA 1
ATOM 740 C C . CYS A 1 96 ? 9.966 -2.770 -5.824 1.00 94.00 96 CYS A C 1
ATOM 742 O O . CYS A 1 96 ? 9.541 -2.032 -6.704 1.00 94.00 96 CYS A O 1
ATOM 744 N N . GLY A 1 97 ? 9.343 -3.903 -5.475 1.00 94.62 97 GLY A N 1
ATOM 745 C CA . GLY A 1 97 ? 8.156 -4.404 -6.179 1.00 94.62 97 GLY A CA 1
ATOM 746 C C . GLY A 1 97 ? 6.961 -3.441 -6.175 1.00 94.62 97 GLY A C 1
ATOM 747 O O . GLY A 1 97 ? 6.042 -3.607 -6.969 1.00 94.62 97 GLY A O 1
ATOM 748 N N . THR A 1 98 ? 6.952 -2.423 -5.307 1.00 95.88 98 THR A N 1
ATOM 749 C CA . THR A 1 98 ? 5.944 -1.359 -5.352 1.00 95.88 98 THR A CA 1
ATOM 750 C C . THR A 1 98 ? 6.023 -0.592 -6.663 1.00 95.88 98 THR A C 1
ATOM 752 O O . THR A 1 98 ? 4.975 -0.337 -7.240 1.00 95.88 98 THR A O 1
ATOM 755 N N . LEU A 1 99 ? 7.230 -0.292 -7.155 1.00 93.88 99 LEU A N 1
ATOM 756 C CA . LEU A 1 99 ? 7.430 0.392 -8.435 1.00 93.88 99 LEU A CA 1
ATOM 757 C C . LEU A 1 99 ? 6.886 -0.463 -9.583 1.00 93.88 99 LEU A C 1
ATOM 759 O O . LEU A 1 99 ? 6.122 0.033 -10.405 1.00 93.88 99 LEU A O 1
ATOM 763 N N . ASP A 1 100 ? 7.207 -1.760 -9.580 1.00 92.94 100 ASP A N 1
ATOM 764 C CA . ASP A 1 100 ? 6.767 -2.696 -10.618 1.00 92.94 100 ASP A CA 1
ATOM 765 C C . ASP A 1 100 ? 5.239 -2.791 -10.670 1.00 92.94 100 ASP A C 1
ATOM 767 O O . ASP A 1 100 ? 4.635 -2.679 -11.735 1.00 92.94 100 ASP A O 1
ATOM 771 N N . HIS A 1 101 ? 4.593 -2.981 -9.514 1.00 95.44 101 HIS A N 1
ATOM 772 C CA . HIS A 1 101 ? 3.138 -3.091 -9.441 1.00 95.44 101 HIS A CA 1
ATOM 773 C C . HIS A 1 101 ? 2.435 -1.776 -9.751 1.00 95.44 101 HIS A C 1
ATOM 775 O O . HIS A 1 101 ? 1.391 -1.796 -10.398 1.00 95.44 101 HIS A O 1
ATOM 781 N N . ASP A 1 102 ? 2.965 -0.655 -9.270 1.00 95.38 102 ASP A N 1
ATOM 782 C CA . ASP A 1 102 ? 2.386 0.660 -9.500 1.00 95.38 102 ASP A CA 1
ATOM 783 C C . ASP A 1 102 ? 2.416 0.997 -10.996 1.00 95.38 102 ASP A C 1
ATOM 785 O O . ASP A 1 102 ? 1.360 1.153 -11.611 1.00 95.38 102 ASP A O 1
ATOM 789 N N . LEU A 1 103 ? 3.593 0.935 -11.623 1.00 94.38 103 LEU A N 1
ATOM 790 C CA . LEU A 1 103 ? 3.754 1.167 -13.058 1.00 94.38 103 LEU A CA 1
ATOM 791 C C . LEU A 1 103 ? 2.943 0.182 -13.902 1.00 94.38 103 LEU A C 1
ATOM 793 O O . LEU A 1 103 ? 2.187 0.599 -14.779 1.00 94.38 103 LEU A O 1
ATOM 797 N N . ALA A 1 104 ? 3.042 -1.124 -13.638 1.00 94.38 104 ALA A N 1
ATOM 798 C CA . ALA A 1 104 ? 2.316 -2.120 -14.423 1.00 94.38 104 ALA A CA 1
ATOM 799 C C . ALA A 1 104 ? 0.802 -1.886 -14.355 1.00 94.38 104 ALA A C 1
ATOM 801 O O . ALA A 1 104 ? 0.118 -1.966 -15.376 1.00 94.38 104 ALA A O 1
ATOM 802 N N . ARG A 1 105 ? 0.275 -1.544 -13.171 1.00 94.06 105 ARG A N 1
ATOM 803 C CA . ARG A 1 105 ? -1.157 -1.290 -12.971 1.00 94.06 105 ARG A CA 1
ATOM 804 C C . ARG A 1 105 ? -1.632 0.073 -13.459 1.00 94.06 105 ARG A C 1
ATOM 806 O O . ARG A 1 105 ? -2.840 0.277 -13.555 1.00 94.06 105 ARG A O 1
ATOM 813 N N . THR A 1 106 ? -0.725 1.000 -13.746 1.00 93.81 106 THR A N 1
ATOM 814 C CA . THR A 1 106 ? -1.035 2.234 -14.480 1.00 93.81 106 THR A CA 1
ATOM 815 C C . THR A 1 106 ? -1.364 1.927 -15.946 1.00 93.81 106 THR A C 1
ATOM 817 O O . THR A 1 106 ? -2.265 2.520 -16.526 1.00 93.81 106 THR A O 1
ATOM 820 N N . TYR A 1 107 ? -0.706 0.933 -16.549 1.00 92.62 107 TYR A N 1
ATOM 821 C CA . TYR A 1 107 ? -0.846 0.647 -17.984 1.00 92.62 107 TYR A CA 1
ATOM 822 C C . TYR A 1 107 ? -1.672 -0.602 -18.323 1.00 92.62 107 TYR A C 1
ATOM 824 O O . TYR A 1 107 ? -2.122 -0.758 -19.466 1.00 92.62 107 TYR A O 1
ATOM 832 N N . ARG A 1 108 ? -1.845 -1.523 -17.372 1.00 93.12 108 ARG A N 1
ATOM 833 C CA . ARG A 1 108 ? -2.537 -2.806 -17.549 1.00 93.12 108 ARG A CA 1
ATOM 834 C C . ARG A 1 108 ? -3.330 -3.200 -16.308 1.00 93.12 108 ARG A C 1
ATOM 836 O O . ARG A 1 108 ? -3.165 -2.650 -15.227 1.00 93.12 108 ARG A O 1
ATOM 843 N N . GLN A 1 109 ? -4.227 -4.166 -16.478 1.00 93.69 109 GLN A N 1
ATOM 844 C CA . GLN A 1 109 ? -5.070 -4.666 -15.397 1.00 93.69 109 GLN A CA 1
ATOM 845 C C . GLN A 1 109 ? -4.488 -5.932 -14.776 1.00 93.69 109 GLN A C 1
ATOM 847 O O . GLN A 1 109 ? -3.936 -6.788 -15.463 1.00 93.69 109 GLN A O 1
ATOM 852 N N . TYR A 1 110 ? -4.665 -6.049 -13.464 1.00 96.38 110 TYR A N 1
ATOM 853 C CA . TYR A 1 110 ? -4.506 -7.301 -12.733 1.00 96.38 110 TYR A CA 1
ATOM 854 C C . TYR A 1 110 ? -5.891 -7.881 -12.456 1.00 96.38 110 TYR A C 1
ATOM 856 O O . TYR A 1 110 ? -6.875 -7.140 -12.380 1.00 96.38 110 TYR A O 1
ATOM 864 N N . PHE A 1 111 ? -5.970 -9.195 -12.271 1.00 97.25 111 PHE A N 1
ATOM 865 C CA . PHE A 1 111 ? -7.243 -9.902 -12.157 1.00 97.25 111 PHE A CA 1
ATOM 866 C C . PHE A 1 111 ? -7.349 -10.666 -10.841 1.00 97.25 111 PHE A C 1
ATOM 868 O O . PHE A 1 111 ? -6.347 -11.064 -10.251 1.00 97.25 111 PHE A O 1
ATOM 875 N N . HIS A 1 112 ? -8.578 -10.885 -10.374 1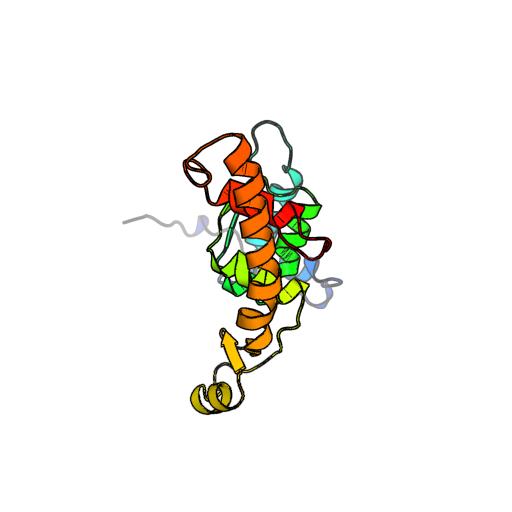.00 97.56 112 HIS A N 1
ATOM 876 C CA . HIS A 1 112 ? -8.816 -11.788 -9.251 1.00 97.56 112 HIS A CA 1
ATOM 877 C C . HIS A 1 112 ? -8.477 -13.227 -9.657 1.00 97.56 112 HIS A C 1
ATOM 879 O O . HIS A 1 112 ? -8.808 -13.667 -10.757 1.00 97.56 112 HIS A O 1
ATOM 885 N N . GLY A 1 113 ? -7.851 -13.954 -8.744 1.00 97.06 113 GLY A N 1
ATOM 886 C CA . GLY A 1 113 ? -7.566 -15.377 -8.841 1.00 97.06 113 GLY A CA 1
ATOM 887 C C . GLY A 1 113 ? -7.823 -16.068 -7.509 1.00 97.06 113 GLY A C 1
ATOM 888 O O . GLY A 1 113 ? -8.647 -15.625 -6.709 1.00 97.06 113 GLY A O 1
ATOM 889 N N . ASP A 1 114 ? -7.092 -17.149 -7.273 1.00 97.25 114 ASP A N 1
ATOM 890 C CA . ASP A 1 114 ? -7.211 -17.970 -6.074 1.00 97.25 114 ASP A CA 1
ATOM 891 C C . ASP A 1 114 ? -5.815 -18.407 -5.600 1.00 97.25 114 ASP A C 1
ATOM 893 O O . ASP A 1 114 ? -4.876 -18.491 -6.396 1.00 97.25 114 ASP A O 1
ATOM 897 N N . PHE A 1 115 ? -5.669 -18.652 -4.298 1.00 97.44 115 PHE A N 1
ATOM 898 C CA . PHE A 1 115 ? -4.426 -19.145 -3.707 1.00 97.44 115 PHE A CA 1
ATOM 899 C C . PHE A 1 115 ? -4.096 -20.579 -4.142 1.00 97.44 115 PHE A C 1
ATOM 901 O O . PHE A 1 115 ? -2.917 -20.932 -4.166 1.00 97.44 115 PHE A O 1
ATOM 908 N N . GLU A 1 116 ? -5.108 -21.365 -4.510 1.00 97.81 116 GLU A N 1
ATOM 909 C CA . GLU A 1 116 ? -5.003 -22.790 -4.843 1.00 97.81 116 GLU A CA 1
ATOM 910 C C . GLU A 1 116 ? -4.807 -23.058 -6.351 1.00 97.81 116 GLU A C 1
ATOM 912 O O . GLU A 1 116 ? -4.911 -24.198 -6.804 1.00 97.81 116 GLU A O 1
ATOM 917 N N . LEU A 1 117 ? -4.555 -22.023 -7.162 1.00 97.50 117 LEU A N 1
ATOM 918 C CA . LEU A 1 117 ? -4.307 -22.193 -8.599 1.00 97.50 117 LEU A CA 1
ATOM 919 C C . LEU A 1 117 ? -2.979 -22.920 -8.868 1.00 97.50 117 LEU A C 1
ATOM 921 O O . LEU A 1 117 ? -1.975 -22.676 -8.203 1.00 97.50 117 LEU A O 1
ATOM 925 N N . ASP A 1 118 ? -2.975 -23.779 -9.891 1.00 98.00 118 ASP A N 1
ATOM 926 C CA . ASP A 1 118 ? -1.789 -24.521 -10.333 1.00 98.00 118 ASP A CA 1
ATOM 927 C C . ASP A 1 118 ? -0.816 -23.610 -11.097 1.00 98.00 118 ASP A C 1
ATOM 929 O O . ASP A 1 118 ? -1.077 -23.200 -12.232 1.00 98.00 118 ASP A O 1
ATOM 933 N N . ASP A 1 119 ? 0.336 -23.335 -10.486 1.00 97.69 119 ASP A N 1
ATOM 934 C CA . ASP A 1 119 ? 1.372 -22.468 -11.050 1.00 97.69 119 ASP A CA 1
ATOM 935 C C . ASP A 1 119 ? 1.979 -23.020 -12.354 1.00 97.69 119 ASP A C 1
ATOM 937 O O . ASP A 1 119 ? 2.385 -22.238 -13.216 1.00 97.69 119 ASP A O 1
ATOM 941 N N . ILE A 1 120 ? 2.003 -24.346 -12.558 1.00 98.06 120 ILE A N 1
ATOM 942 C CA . ILE A 1 120 ? 2.479 -24.943 -13.817 1.00 98.06 120 ILE A CA 1
ATOM 943 C C . ILE A 1 120 ? 1.490 -24.623 -14.939 1.00 98.06 120 ILE A C 1
ATOM 945 O O . ILE A 1 120 ? 1.898 -24.196 -16.023 1.00 98.06 120 ILE A O 1
ATOM 949 N N . ALA A 1 121 ? 0.193 -24.799 -14.681 1.00 98.31 121 ALA A N 1
ATOM 950 C CA . ALA A 1 121 ? -0.852 -24.483 -15.648 1.00 98.31 121 ALA A CA 1
ATOM 951 C C . ALA A 1 121 ? -0.902 -22.977 -15.956 1.00 98.31 121 ALA A C 1
ATOM 953 O O . ALA A 1 121 ? -0.996 -22.596 -17.124 1.00 98.31 121 ALA A O 1
ATOM 954 N N . LEU A 1 122 ? -0.776 -22.119 -14.937 1.00 97.94 122 LEU A N 1
ATOM 955 C CA . LEU A 1 122 ? -0.688 -20.666 -15.113 1.00 97.94 122 LEU A CA 1
ATOM 956 C C . LEU A 1 122 ? 0.520 -20.271 -15.970 1.00 97.94 122 LEU A C 1
ATOM 958 O O . LEU A 1 122 ? 0.370 -19.520 -16.936 1.00 97.94 122 LEU A O 1
ATOM 962 N N . GLY A 1 123 ? 1.695 -20.837 -15.681 1.00 96.56 123 GLY A N 1
ATOM 963 C CA . GLY A 1 123 ? 2.914 -20.577 -16.443 1.00 96.56 123 GLY A CA 1
ATOM 964 C C . GLY A 1 123 ? 2.783 -20.954 -17.922 1.00 96.56 123 GLY A C 1
ATOM 965 O O . GLY A 1 123 ? 3.211 -20.194 -18.789 1.00 96.56 123 GLY A O 1
ATOM 966 N N . GLN A 1 124 ? 2.115 -22.071 -18.235 1.00 97.81 124 GLN A N 1
ATOM 967 C CA . GLN A 1 124 ? 1.828 -22.478 -19.621 1.00 97.81 124 GLN A CA 1
ATOM 968 C C . GLN A 1 124 ? 0.919 -21.492 -20.370 1.00 97.81 124 GLN A C 1
ATOM 970 O O . GLN A 1 124 ? 0.962 -21.445 -21.598 1.00 97.81 124 GLN A O 1
ATOM 975 N N . GLN A 1 125 ? 0.108 -20.716 -19.649 1.00 97.06 125 GLN A N 1
ATOM 976 C CA . GLN A 1 125 ? -0.757 -19.673 -20.207 1.00 97.06 125 GLN A CA 1
ATOM 977 C C . GLN A 1 125 ? -0.132 -18.270 -20.136 1.00 97.06 125 GLN A C 1
ATOM 979 O O . GLN A 1 125 ? -0.786 -17.294 -20.490 1.00 97.06 125 GLN A O 1
ATOM 984 N N . GLY A 1 126 ? 1.120 -18.145 -19.682 1.00 95.69 126 GLY A N 1
ATOM 985 C CA . GLY A 1 126 ? 1.787 -16.850 -19.543 1.00 95.69 126 GLY A CA 1
ATOM 986 C C . GLY A 1 126 ? 1.201 -15.978 -18.428 1.00 95.69 126 GLY A C 1
ATOM 987 O O . GLY A 1 126 ? 1.120 -14.756 -18.572 1.00 95.69 126 GLY A O 1
ATOM 988 N N . LEU A 1 127 ? 0.764 -16.599 -17.332 1.00 96.19 127 LEU A N 1
ATOM 989 C CA . LEU A 1 127 ? 0.184 -15.930 -16.172 1.00 96.19 127 LEU A CA 1
ATOM 990 C C . LEU A 1 127 ? 1.085 -16.110 -14.945 1.00 96.19 127 LEU A C 1
ATOM 992 O O . LEU A 1 127 ? 1.490 -17.226 -14.626 1.00 96.19 127 LEU A O 1
ATOM 996 N N . ASN A 1 128 ? 1.334 -15.020 -14.220 1.00 95.25 128 ASN A N 1
ATOM 997 C CA . ASN A 1 128 ? 1.940 -15.044 -12.889 1.00 95.25 128 ASN A CA 1
ATOM 998 C C . ASN A 1 128 ? 0.857 -14.954 -11.814 1.00 95.25 128 ASN A C 1
ATOM 1000 O O . ASN A 1 128 ? -0.224 -14.400 -12.043 1.00 95.25 128 ASN A O 1
ATOM 1004 N N . ARG A 1 129 ? 1.183 -15.423 -10.609 1.00 96.06 129 ARG A N 1
ATOM 1005 C CA . ARG A 1 129 ? 0.315 -15.326 -9.437 1.00 96.06 129 ARG A CA 1
ATOM 1006 C C . ARG A 1 129 ? 1.016 -14.619 -8.286 1.00 96.06 129 ARG A C 1
ATOM 1008 O O . ARG A 1 129 ? 2.139 -14.954 -7.924 1.00 96.06 129 ARG A O 1
ATOM 1015 N N . LEU A 1 130 ? 0.311 -13.672 -7.679 1.00 95.94 130 LEU A N 1
ATOM 1016 C CA . LEU A 1 130 ? 0.694 -12.998 -6.447 1.00 95.94 130 LEU A CA 1
ATOM 1017 C C . LEU A 1 130 ? -0.415 -13.215 -5.411 1.00 95.94 130 LEU A C 1
ATOM 1019 O O . LEU A 1 130 ? -1.401 -12.479 -5.368 1.00 95.94 130 LEU A O 1
ATOM 1023 N N . GLY A 1 131 ? -0.281 -14.261 -4.595 1.00 96.50 131 GLY A N 1
ATOM 1024 C CA . GLY A 1 131 ? -1.346 -14.684 -3.685 1.00 96.50 131 GLY A CA 1
ATOM 1025 C C . GLY A 1 131 ? -2.582 -15.142 -4.461 1.00 96.50 131 GLY A C 1
ATOM 1026 O O . GLY A 1 131 ? -2.535 -16.170 -5.134 1.00 96.50 131 GLY A O 1
ATOM 1027 N N . ASN A 1 132 ? -3.662 -14.365 -4.386 1.00 96.56 132 ASN A N 1
ATOM 1028 C CA . ASN A 1 132 ? -4.903 -14.555 -5.143 1.00 96.56 132 ASN A CA 1
ATOM 1029 C C . ASN A 1 132 ? -5.108 -13.492 -6.237 1.00 96.56 132 ASN A C 1
ATOM 1031 O O . ASN A 1 132 ? -6.239 -13.226 -6.637 1.00 96.56 132 ASN A O 1
ATOM 1035 N N . VAL A 1 133 ? -4.035 -12.856 -6.703 1.00 97.75 133 VAL A N 1
ATOM 1036 C CA . VAL A 1 133 ? -4.057 -11.912 -7.825 1.00 97.75 133 VAL A CA 1
ATOM 1037 C C . VAL A 1 133 ? -3.312 -12.523 -9.006 1.00 97.75 133 VAL A C 1
ATOM 1039 O O . VAL A 1 133 ? -2.202 -13.030 -8.846 1.00 97.75 133 VAL A O 1
ATOM 1042 N N . ILE A 1 134 ? -3.918 -12.469 -10.190 1.00 97.69 134 ILE A N 1
ATOM 1043 C CA . ILE A 1 134 ? -3.321 -12.916 -11.449 1.00 97.69 134 ILE A CA 1
ATOM 1044 C C . ILE A 1 134 ? -2.753 -11.727 -12.208 1.00 97.69 134 ILE A C 1
ATOM 1046 O O . ILE A 1 134 ? -3.435 -10.720 -12.422 1.00 97.69 134 ILE A O 1
ATOM 1050 N N . VAL A 1 135 ? -1.504 -11.885 -12.639 1.00 96.00 135 VAL A N 1
ATOM 1051 C CA . VAL A 1 135 ? -0.747 -10.883 -13.381 1.00 96.00 135 VAL A CA 1
ATOM 1052 C C . VAL A 1 135 ? -0.261 -11.485 -14.701 1.00 96.00 135 VAL A C 1
ATOM 1054 O O . VAL A 1 135 ? 0.667 -12.300 -14.689 1.00 96.00 135 VAL A O 1
ATOM 1057 N N . PRO A 1 136 ? -0.858 -11.111 -15.845 1.00 95.25 136 PRO A N 1
ATOM 1058 C CA . PRO A 1 136 ? -0.363 -11.527 -17.154 1.00 95.25 136 PRO A CA 1
ATOM 1059 C C . PRO A 1 136 ? 1.109 -11.151 -17.360 1.00 95.25 136 PRO A C 1
ATOM 1061 O O . PRO A 1 136 ? 1.529 -10.066 -16.958 1.00 95.25 136 PRO A O 1
ATOM 1064 N N . ASN A 1 137 ? 1.894 -12.010 -18.016 1.00 92.19 137 ASN A N 1
ATOM 1065 C CA . ASN A 1 137 ? 3.319 -11.755 -18.281 1.00 92.19 137 ASN A CA 1
ATOM 1066 C C . ASN A 1 137 ? 3.567 -10.420 -19.003 1.00 92.19 137 ASN A C 1
ATOM 1068 O O . ASN A 1 137 ? 4.541 -9.731 -18.697 1.00 92.19 137 ASN A O 1
ATOM 1072 N N . GLU A 1 138 ? 2.659 -10.025 -19.901 1.00 90.25 138 GLU A N 1
ATOM 1073 C CA . GLU A 1 138 ? 2.706 -8.741 -20.617 1.00 90.25 138 GLU A CA 1
ATOM 1074 C C . GLU A 1 138 ? 2.760 -7.521 -19.678 1.00 90.25 138 GLU A C 1
ATOM 1076 O O . GLU A 1 138 ? 3.297 -6.481 -20.051 1.00 90.25 138 GLU A O 1
ATOM 1081 N N . CYS A 1 139 ? 2.248 -7.641 -18.446 1.00 88.62 139 CYS A N 1
ATOM 1082 C CA . CYS A 1 139 ? 2.260 -6.558 -17.466 1.00 88.62 139 CYS A CA 1
ATOM 1083 C C . CYS A 1 139 ? 3.659 -6.281 -16.907 1.00 88.62 139 CYS A C 1
ATOM 1085 O O . CYS A 1 139 ? 3.954 -5.130 -16.604 1.00 88.62 139 CYS A O 1
ATOM 1087 N N . TYR A 1 140 ? 4.496 -7.312 -16.748 1.00 80.69 140 TYR A N 1
ATOM 1088 C CA . TYR A 1 140 ? 5.837 -7.181 -16.167 1.00 80.69 140 TYR A CA 1
ATOM 1089 C C . TYR A 1 140 ? 6.937 -7.061 -17.209 1.00 80.69 140 TYR A C 1
ATOM 1091 O O . TYR A 1 140 ? 7.852 -6.275 -17.018 1.00 80.69 140 TYR A O 1
ATOM 1099 N N . GLY A 1 141 ? 6.882 -7.857 -18.276 1.00 79.81 141 GLY A N 1
ATOM 1100 C CA . GLY A 1 141 ? 7.931 -7.842 -19.293 1.00 79.81 141 GLY A CA 1
ATOM 1101 C C . GLY A 1 141 ? 7.723 -6.679 -20.248 1.00 79.81 141 GLY A C 1
ATOM 1102 O O . GLY A 1 141 ? 8.342 -5.627 -20.137 1.00 79.81 141 GLY A O 1
ATOM 1103 N N . GLU A 1 142 ? 6.784 -6.865 -21.169 1.00 87.19 142 GLU A N 1
ATOM 1104 C CA . GLU A 1 142 ? 6.616 -5.986 -22.324 1.00 87.19 142 GLU A CA 1
ATOM 1105 C C . GLU A 1 142 ? 6.302 -4.542 -21.929 1.00 87.19 142 GLU A C 1
ATOM 1107 O O . GLU A 1 142 ? 6.901 -3.609 -22.459 1.00 87.19 142 GLU A O 1
ATOM 1112 N N . ILE A 1 143 ? 5.381 -4.343 -20.985 1.00 91.06 143 ILE A N 1
ATOM 1113 C CA . ILE A 1 143 ? 4.921 -3.001 -20.630 1.00 91.06 143 ILE A CA 1
ATOM 1114 C C . ILE A 1 143 ? 5.929 -2.239 -19.778 1.00 91.06 143 ILE A C 1
ATOM 1116 O O . ILE A 1 143 ? 6.158 -1.060 -20.053 1.00 91.06 143 ILE A O 1
ATOM 1120 N N . LEU A 1 144 ? 6.546 -2.877 -18.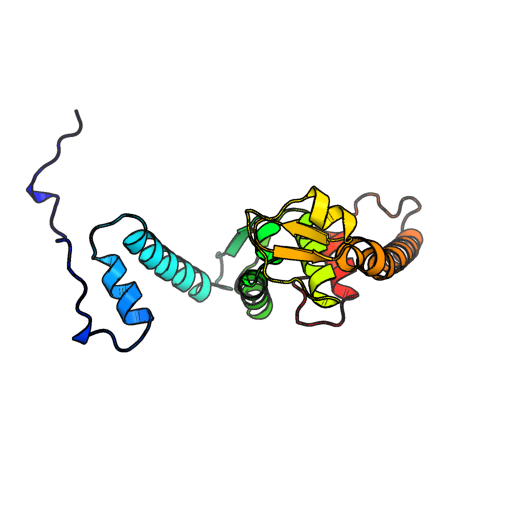778 1.00 92.06 144 LEU A N 1
ATOM 1121 C CA . LEU A 1 144 ? 7.553 -2.187 -17.971 1.00 92.06 144 LEU A CA 1
ATOM 1122 C C . LEU A 1 144 ? 8.798 -1.894 -18.801 1.00 92.06 144 LEU A C 1
ATOM 1124 O O . LEU A 1 144 ? 9.262 -0.762 -18.768 1.00 92.06 144 LEU A O 1
ATOM 1128 N N . GLU A 1 145 ? 9.303 -2.841 -19.595 1.00 93.25 145 GLU A N 1
ATOM 1129 C CA . GLU A 1 145 ? 10.478 -2.590 -20.438 1.00 93.25 145 GLU A CA 1
ATOM 1130 C C . GLU A 1 145 ? 10.215 -1.477 -21.459 1.00 93.25 145 GLU A C 1
ATOM 1132 O O . GLU A 1 145 ? 11.027 -0.559 -21.589 1.00 93.25 145 GLU A O 1
ATOM 1137 N N . ALA A 1 146 ? 9.054 -1.495 -22.124 1.00 93.50 146 ALA A N 1
ATOM 1138 C CA . ALA A 1 146 ? 8.690 -0.479 -23.112 1.00 93.50 146 ALA A CA 1
ATOM 1139 C C . ALA A 1 146 ? 8.538 0.933 -22.523 1.00 93.50 146 ALA A C 1
ATOM 1141 O O . ALA A 1 146 ? 8.607 1.909 -23.270 1.00 93.50 146 ALA A O 1
ATOM 1142 N N . LYS A 1 147 ? 8.304 1.057 -21.211 1.00 93.25 147 LYS A N 1
ATOM 1143 C CA . LYS A 1 147 ? 8.179 2.346 -20.516 1.00 93.25 147 LYS A CA 1
ATOM 1144 C C . LYS A 1 147 ? 9.474 2.755 -19.830 1.00 93.25 147 LYS A C 1
ATOM 1146 O O . LYS A 1 147 ? 9.988 3.837 -20.084 1.00 93.25 147 LYS A O 1
ATOM 1151 N N . VAL A 1 148 ? 10.026 1.874 -19.007 1.00 94.56 148 VAL A N 1
ATOM 1152 C CA . VAL A 1 148 ? 11.151 2.168 -18.122 1.00 94.56 148 VAL A CA 1
ATOM 1153 C C . VAL A 1 148 ? 12.472 2.256 -18.885 1.00 94.56 148 VAL A C 1
ATOM 1155 O O . VAL A 1 148 ? 13.268 3.132 -18.570 1.00 94.56 148 VAL A O 1
ATOM 1158 N N . LEU A 1 149 ? 12.733 1.422 -19.902 1.00 96.06 149 LEU A N 1
ATOM 1159 C CA . LEU A 1 149 ? 14.019 1.476 -20.621 1.00 96.06 149 LEU A CA 1
ATOM 1160 C C . LEU A 1 149 ? 14.246 2.809 -21.365 1.00 96.06 149 LEU A C 1
ATOM 1162 O O . LEU A 1 149 ? 15.348 3.358 -21.244 1.00 96.06 149 LEU A O 1
ATOM 1166 N N . PRO A 1 150 ? 13.254 3.375 -22.087 1.00 96.81 150 PRO A N 1
ATOM 1167 C CA . PRO A 1 150 ? 13.377 4.724 -22.638 1.00 96.81 150 PRO A CA 1
ATOM 1168 C C . PRO A 1 150 ? 13.643 5.776 -21.559 1.00 96.81 150 PRO A C 1
ATOM 1170 O O . PRO A 1 150 ? 14.589 6.548 -21.682 1.00 96.81 150 PRO A O 1
ATOM 1173 N N . TRP A 1 151 ? 12.888 5.747 -20.459 1.00 96.88 151 TRP A N 1
ATOM 1174 C CA . TRP A 1 151 ? 13.048 6.700 -19.361 1.00 96.88 151 TRP A CA 1
ATOM 1175 C C . TRP A 1 151 ? 14.420 6.617 -18.696 1.00 96.88 151 TRP A C 1
ATOM 1177 O O . TRP A 1 151 ? 15.036 7.641 -18.428 1.00 96.88 151 TRP A O 1
ATOM 1187 N N . LEU A 1 152 ? 14.944 5.410 -18.470 1.00 96.50 152 LEU A N 1
ATOM 1188 C CA . LEU A 1 152 ? 16.295 5.226 -17.943 1.00 96.50 152 LEU A CA 1
ATOM 1189 C C . LEU A 1 152 ? 17.354 5.789 -18.893 1.00 96.50 152 LEU A C 1
ATOM 1191 O O . LEU A 1 152 ? 18.331 6.365 -18.422 1.00 96.50 152 LEU A O 1
ATOM 1195 N N . SER A 1 153 ? 17.151 5.652 -20.206 1.00 96.81 153 SER A N 1
ATOM 1196 C CA . SER A 1 153 ? 18.061 6.206 -21.215 1.00 96.81 153 SER A CA 1
ATOM 1197 C C . SER A 1 153 ? 18.049 7.738 -21.188 1.00 96.81 153 SER A C 1
ATOM 1199 O O . SER A 1 153 ? 19.111 8.354 -21.139 1.00 96.81 153 SER A O 1
ATOM 1201 N N . GLU A 1 154 ? 16.863 8.349 -21.127 1.00 96.88 154 GLU A N 1
ATOM 1202 C CA . GLU A 1 154 ? 16.692 9.802 -20.984 1.00 96.88 154 GLU A CA 1
ATOM 1203 C C . GLU A 1 154 ? 17.341 10.332 -19.696 1.00 96.88 154 GLU A C 1
ATOM 1205 O O . GLU A 1 154 ? 18.127 11.276 -19.743 1.00 96.88 154 GLU A O 1
ATOM 1210 N N . ILE A 1 155 ? 17.075 9.688 -18.551 1.00 96.69 155 ILE A N 1
ATOM 1211 C CA . ILE A 1 155 ? 17.673 10.044 -17.252 1.00 96.69 155 ILE A CA 1
ATOM 1212 C C . ILE A 1 155 ? 19.201 9.973 -17.333 1.00 96.69 155 ILE A C 1
ATOM 1214 O O . ILE A 1 155 ? 19.909 10.828 -16.795 1.00 96.69 155 ILE A O 1
ATOM 1218 N N . GLU A 1 156 ? 19.739 8.950 -17.996 1.00 96.31 156 GLU A N 1
ATOM 1219 C CA . GLU A 1 156 ? 21.179 8.793 -18.139 1.00 96.31 156 GLU A CA 1
ATOM 1220 C C . GLU A 1 156 ? 21.804 9.897 -19.002 1.00 96.31 156 GLU A C 1
ATOM 1222 O O . GLU A 1 156 ? 22.874 10.407 -18.661 1.00 96.31 156 GLU A O 1
ATOM 1227 N N . GLU A 1 157 ? 21.145 10.281 -20.098 1.00 96.06 157 GLU A N 1
ATOM 1228 C CA . GLU A 1 157 ? 21.561 11.385 -20.967 1.00 96.06 157 GLU A CA 1
ATOM 1229 C C . GLU A 1 157 ? 21.530 12.730 -20.234 1.00 96.06 157 GLU A C 1
ATOM 1231 O O . GLU A 1 157 ? 22.538 13.441 -20.234 1.00 96.06 157 GLU A O 1
ATOM 1236 N N . GLU A 1 158 ? 20.431 13.042 -19.541 1.00 95.12 158 GLU A N 1
ATOM 1237 C CA . GLU A 1 158 ? 20.279 14.246 -18.713 1.00 95.12 158 GLU A CA 1
ATOM 1238 C C . GLU A 1 158 ? 21.408 14.356 -17.684 1.00 95.12 158 GLU A C 1
ATOM 1240 O O . GLU A 1 158 ? 22.035 15.407 -17.514 1.00 95.12 158 GLU A O 1
ATOM 1245 N N . ARG A 1 159 ? 21.721 13.243 -17.015 1.00 94.81 159 ARG A N 1
ATOM 1246 C CA . ARG A 1 159 ? 22.752 13.211 -15.976 1.00 94.81 159 ARG A CA 1
ATOM 1247 C C . ARG A 1 159 ? 24.164 13.258 -16.552 1.00 94.81 159 ARG A C 1
ATOM 1249 O O . ARG A 1 159 ? 25.027 13.898 -15.945 1.00 94.81 159 ARG A O 1
ATOM 1256 N N . ARG A 1 160 ? 24.408 12.682 -17.735 1.00 95.00 160 ARG A N 1
ATOM 1257 C CA . ARG A 1 160 ? 25.714 12.746 -18.419 1.00 95.00 160 ARG A CA 1
ATOM 1258 C C . ARG A 1 160 ? 26.162 14.165 -18.756 1.00 95.00 160 ARG A C 1
ATOM 1260 O O . ARG A 1 160 ? 27.362 14.409 -18.822 1.00 95.00 160 ARG A O 1
ATOM 1267 N N . VAL A 1 161 ? 25.235 15.115 -18.893 1.00 93.12 161 VAL A N 1
ATOM 1268 C CA . VAL A 1 161 ? 25.569 16.539 -19.084 1.00 93.12 161 VAL A CA 1
ATOM 1269 C C . VAL A 1 161 ? 26.382 17.102 -17.908 1.00 93.12 161 VAL A C 1
ATOM 1271 O O . VAL A 1 161 ? 27.178 18.020 -18.092 1.00 93.12 161 VAL A O 1
ATOM 1274 N N . SER A 1 162 ? 26.198 16.555 -16.702 1.00 88.81 162 SER A N 1
ATOM 1275 C CA . SER A 1 162 ? 26.801 17.064 -15.461 1.00 88.81 162 SER A CA 1
ATOM 1276 C C . SER A 1 162 ? 27.824 16.126 -14.811 1.00 88.81 162 SER A C 1
ATOM 1278 O O . SER A 1 162 ? 28.530 16.548 -13.895 1.00 88.81 162 SER A O 1
ATOM 1280 N N . SER A 1 163 ? 27.925 14.870 -15.257 1.00 91.62 163 SER A N 1
ATOM 1281 C CA . SER A 1 163 ? 28.820 13.867 -14.672 1.00 91.62 163 SER A CA 1
ATOM 1282 C C . SER A 1 163 ? 29.187 12.769 -15.671 1.00 91.62 163 SER A C 1
ATOM 1284 O O . SER A 1 163 ? 28.310 12.142 -16.261 1.00 91.62 163 SER A O 1
ATOM 1286 N N . ASP A 1 164 ? 30.477 12.431 -15.760 1.00 91.00 164 ASP A N 1
ATOM 1287 C CA . ASP A 1 164 ? 30.967 11.264 -16.517 1.00 91.00 164 ASP A CA 1
ATOM 1288 C C . ASP A 1 164 ? 30.508 9.923 -15.912 1.00 91.00 164 ASP A C 1
ATOM 1290 O O . ASP A 1 164 ? 30.591 8.869 -16.540 1.00 91.00 164 ASP A O 1
ATOM 1294 N N . SER A 1 165 ? 30.029 9.943 -14.666 1.00 92.62 165 SER A N 1
ATOM 1295 C CA . SER A 1 165 ? 29.435 8.802 -13.968 1.00 92.62 165 SER A CA 1
ATOM 1296 C C . SER A 1 165 ? 27.996 9.155 -13.588 1.00 92.62 165 SER A C 1
ATOM 1298 O O . SER A 1 165 ? 27.754 9.530 -12.435 1.00 92.62 165 SER A O 1
ATOM 1300 N N . PRO A 1 166 ? 27.037 9.080 -14.533 1.00 92.06 166 PRO A N 1
ATOM 1301 C CA . PRO A 1 166 ? 25.683 9.600 -14.339 1.00 92.06 166 PRO A CA 1
ATOM 1302 C C . PRO A 1 166 ? 24.998 8.974 -13.120 1.00 92.06 166 PRO A C 1
ATOM 1304 O O . PRO A 1 166 ? 24.356 9.676 -12.352 1.00 92.06 166 PRO A O 1
ATOM 1307 N N . TRP A 1 167 ? 25.202 7.686 -12.857 1.00 94.19 167 TRP A N 1
ATOM 1308 C CA . TRP A 1 167 ? 24.540 6.975 -11.756 1.00 94.19 167 TRP A CA 1
ATOM 1309 C C . TRP A 1 167 ? 25.182 7.174 -10.376 1.00 94.19 167 TRP A C 1
ATOM 1311 O O . TRP A 1 167 ? 24.587 6.811 -9.364 1.00 94.19 167 TRP A O 1
ATOM 1321 N N . ASN A 1 168 ? 26.386 7.751 -10.295 1.00 93.69 168 ASN A N 1
ATOM 1322 C CA . ASN A 1 168 ? 27.033 7.966 -9.003 1.00 93.69 168 ASN A CA 1
ATOM 1323 C C . ASN A 1 168 ? 26.271 9.035 -8.199 1.00 93.69 168 ASN A C 1
ATOM 1325 O O . ASN A 1 168 ? 26.002 10.125 -8.704 1.00 93.69 168 ASN A O 1
ATOM 1329 N N . GLY A 1 169 ? 25.898 8.709 -6.959 1.00 90.44 169 GLY A N 1
ATOM 1330 C CA . GLY A 1 169 ? 25.062 9.565 -6.112 1.00 90.44 169 GLY A CA 1
ATOM 1331 C C . GLY A 1 169 ? 23.592 9.663 -6.542 1.00 90.44 169 GLY A C 1
ATOM 1332 O O . GLY A 1 169 ? 22.887 10.520 -6.021 1.00 90.44 169 GLY A O 1
ATOM 1333 N N . PHE A 1 170 ? 23.125 8.826 -7.478 1.00 94.81 170 PHE A N 1
ATOM 1334 C CA . PHE A 1 170 ? 21.704 8.707 -7.815 1.00 94.81 170 PHE A CA 1
ATOM 1335 C C . PHE A 1 170 ? 21.090 7.557 -7.020 1.00 94.81 170 PHE A C 1
ATOM 1337 O O . PHE A 1 170 ? 21.294 6.385 -7.342 1.00 94.81 170 PHE A O 1
ATOM 1344 N N . GLY A 1 171 ? 20.418 7.895 -5.925 1.00 94.75 171 GLY A N 1
ATOM 1345 C CA . GLY A 1 171 ? 19.782 6.923 -5.055 1.00 94.75 171 GLY A CA 1
ATOM 1346 C C . GLY A 1 171 ? 18.427 6.467 -5.585 1.00 94.75 171 GLY A C 1
ATOM 1347 O O . GLY A 1 171 ? 17.927 6.898 -6.624 1.00 94.75 171 GLY A O 1
ATOM 1348 N N . THR A 1 172 ? 17.807 5.563 -4.830 1.00 94.06 172 THR A N 1
ATOM 1349 C CA . THR A 1 172 ? 16.484 5.029 -5.163 1.00 94.06 172 THR A CA 1
ATOM 1350 C C . THR A 1 172 ? 15.396 6.094 -5.092 1.00 94.06 172 THR A C 1
ATOM 1352 O O . THR A 1 172 ? 14.440 6.017 -5.849 1.00 94.06 172 THR A O 1
ATOM 1355 N N . VAL A 1 173 ? 15.529 7.085 -4.205 1.00 95.50 173 VAL A N 1
ATOM 1356 C CA . VAL A 1 173 ? 14.542 8.166 -4.063 1.00 95.50 173 VAL A CA 1
ATOM 1357 C C . VAL A 1 173 ? 14.569 9.073 -5.289 1.00 95.50 173 VAL A C 1
ATOM 1359 O O . VAL A 1 173 ? 13.519 9.355 -5.857 1.00 95.50 173 VAL A O 1
ATOM 1362 N N . GLU A 1 174 ? 15.760 9.464 -5.745 1.00 96.00 174 GLU A N 1
ATOM 1363 C CA . GLU A 1 174 ? 15.906 10.284 -6.944 1.00 96.00 174 GLU A CA 1
ATOM 1364 C C . GLU A 1 174 ? 15.441 9.537 -8.198 1.00 96.00 174 GLU A C 1
ATOM 1366 O O . GLU A 1 174 ? 14.824 10.142 -9.073 1.00 96.00 174 GLU A O 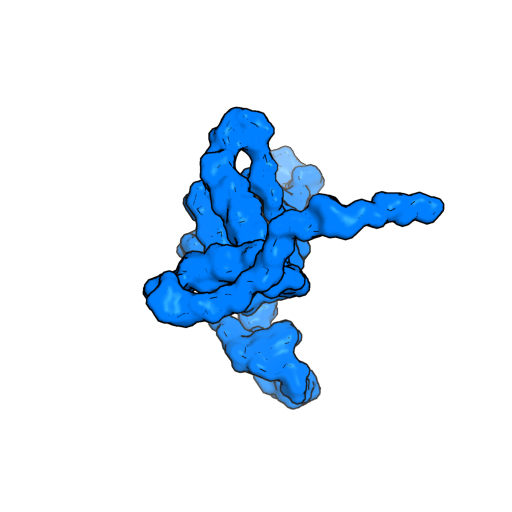1
ATOM 1371 N N . LEU A 1 175 ? 15.675 8.220 -8.269 1.00 95.62 175 LEU A N 1
ATOM 1372 C CA . LEU A 1 175 ? 15.122 7.388 -9.336 1.00 95.62 175 LEU A CA 1
ATOM 1373 C C . LEU A 1 175 ? 13.589 7.373 -9.301 1.00 95.62 175 LEU A C 1
ATOM 1375 O O . LEU A 1 175 ? 12.972 7.558 -10.343 1.00 95.62 175 LEU A O 1
ATOM 1379 N N . CYS A 1 176 ? 12.971 7.188 -8.131 1.00 96.06 176 CYS A N 1
ATOM 1380 C CA . CYS A 1 176 ? 11.513 7.229 -7.998 1.00 96.06 176 CYS A CA 1
ATOM 1381 C C . CYS A 1 176 ? 10.934 8.561 -8.486 1.00 96.06 176 CYS A C 1
ATOM 1383 O O . CYS A 1 176 ? 9.986 8.544 -9.262 1.00 96.06 176 CYS A O 1
ATOM 1385 N N . TRP A 1 177 ? 11.522 9.695 -8.089 1.00 96.06 177 TRP A N 1
ATOM 1386 C CA . TRP A 1 177 ? 11.083 11.015 -8.556 1.00 96.06 177 TRP A CA 1
ATOM 1387 C C . TRP A 1 177 ? 11.245 11.179 -10.067 1.00 96.06 177 TRP A C 1
ATOM 1389 O O . TRP A 1 177 ? 10.307 11.585 -10.740 1.00 96.06 177 TRP A O 1
ATOM 1399 N N . ALA A 1 178 ? 12.395 10.786 -10.619 1.00 96.50 178 ALA A N 1
ATOM 1400 C CA . ALA A 1 178 ? 12.644 10.902 -12.053 1.00 96.50 178 ALA A CA 1
ATOM 1401 C C . ALA A 1 178 ? 11.717 10.012 -12.901 1.00 96.50 178 ALA A C 1
ATOM 1403 O O . ALA A 1 178 ? 11.385 10.371 -14.033 1.00 96.50 178 ALA A O 1
ATOM 1404 N N . LEU A 1 179 ? 11.315 8.849 -12.380 1.00 95.94 179 LEU A N 1
ATOM 1405 C CA . LEU A 1 179 ? 10.295 8.012 -13.010 1.00 95.94 179 LEU A CA 1
ATOM 1406 C C . LEU A 1 179 ? 8.903 8.642 -12.868 1.00 95.94 179 LEU A C 1
ATOM 1408 O O . LEU A 1 179 ? 8.185 8.694 -13.861 1.00 95.94 179 LEU A O 1
ATOM 1412 N N . GLY A 1 180 ? 8.553 9.157 -11.684 1.00 95.38 180 GLY A N 1
ATOM 1413 C CA . GLY A 1 180 ? 7.291 9.859 -11.415 1.00 95.38 180 GLY A CA 1
ATOM 1414 C C . GLY A 1 180 ? 7.045 11.036 -12.359 1.00 95.38 180 GLY A C 1
ATOM 1415 O O . GLY A 1 180 ? 5.986 11.118 -12.973 1.00 95.38 180 GLY A O 1
ATOM 1416 N N . ASP A 1 181 ? 8.069 11.859 -12.608 1.00 95.94 181 ASP A N 1
ATOM 1417 C CA . ASP A 1 181 ? 8.011 12.999 -13.541 1.00 95.94 181 ASP A CA 1
ATOM 1418 C C . ASP A 1 181 ? 7.627 12.606 -14.985 1.00 95.94 181 ASP A C 1
ATOM 1420 O O . ASP A 1 181 ? 7.231 13.458 -15.781 1.00 95.94 181 ASP A O 1
ATOM 1424 N N . ARG A 1 182 ? 7.757 11.323 -15.345 1.00 95.38 182 ARG A N 1
ATOM 1425 C CA . ARG A 1 182 ? 7.466 10.785 -16.684 1.00 95.38 182 ARG A CA 1
ATOM 1426 C C . ARG A 1 182 ? 6.130 10.043 -16.760 1.00 95.38 182 ARG A C 1
ATOM 1428 O O . ARG A 1 182 ? 5.751 9.577 -17.839 1.00 95.38 182 ARG A O 1
ATOM 1435 N N . ILE A 1 183 ? 5.419 9.900 -15.642 1.00 94.88 183 ILE A N 1
ATOM 1436 C CA . ILE A 1 183 ? 4.133 9.208 -15.583 1.00 94.88 183 ILE A CA 1
ATOM 1437 C C . ILE A 1 183 ? 3.003 10.233 -15.693 1.00 94.88 183 ILE A C 1
ATOM 1439 O O . ILE A 1 183 ? 2.730 10.999 -14.778 1.00 94.88 183 ILE A O 1
ATOM 1443 N N . GLU A 1 184 ? 2.287 10.207 -16.814 1.00 90.62 184 GLU A N 1
ATOM 1444 C CA . GLU A 1 184 ? 1.122 11.070 -17.055 1.00 90.62 184 GLU A CA 1
ATOM 1445 C C . GLU A 1 184 ? -0.193 10.400 -16.602 1.00 90.62 184 GLU A C 1
ATOM 1447 O O . GLU A 1 184 ? -1.180 10.372 -17.338 1.00 90.62 184 GLU A O 1
ATOM 1452 N N . ASP A 1 185 ? -0.208 9.808 -15.405 1.00 93.00 185 ASP A N 1
ATOM 1453 C CA . ASP A 1 185 ? -1.398 9.162 -14.841 1.00 93.00 185 ASP A CA 1
ATOM 1454 C C . ASP A 1 185 ? -1.490 9.395 -13.329 1.00 93.00 185 ASP A C 1
ATOM 1456 O O . ASP A 1 185 ? -0.711 8.865 -12.542 1.00 93.00 185 ASP A O 1
ATOM 1460 N N . GLU A 1 186 ? -2.515 10.138 -12.917 1.00 90.44 186 GLU A N 1
ATOM 1461 C CA . GLU A 1 186 ? -2.851 10.412 -11.514 1.00 90.44 186 GLU A CA 1
ATOM 1462 C C . GLU A 1 186 ? -3.194 9.142 -10.709 1.00 90.44 186 GLU A C 1
ATOM 1464 O O . GLU A 1 186 ? -3.384 9.187 -9.495 1.00 90.44 186 GLU A O 1
ATOM 1469 N N . GLY A 1 187 ? -3.370 7.997 -11.360 1.00 91.62 187 GLY A N 1
ATOM 1470 C CA . GLY A 1 187 ? -3.504 6.684 -10.744 1.00 91.62 187 GLY A CA 1
ATOM 1471 C C . GLY A 1 187 ? -2.181 6.082 -10.268 1.00 91.62 187 GLY A C 1
ATOM 1472 O O . GLY A 1 187 ? -2.230 5.041 -9.614 1.00 91.62 187 GLY A O 1
ATOM 1473 N N . SER A 1 188 ? -1.042 6.708 -10.579 1.00 94.81 188 SER A N 1
ATOM 1474 C CA . SER A 1 188 ? 0.308 6.356 -10.126 1.00 94.81 188 SER A CA 1
ATOM 1475 C C . SER A 1 188 ? 0.599 6.837 -8.706 1.00 94.81 188 SER A C 1
ATOM 1477 O O . SER A 1 188 ? 0.149 7.905 -8.296 1.00 94.81 188 SER A O 1
ATOM 1479 N N . LEU A 1 189 ? 1.329 6.023 -7.938 1.00 94.38 189 LEU A N 1
ATOM 1480 C CA . LEU A 1 189 ? 1.850 6.395 -6.621 1.00 94.38 189 LEU A CA 1
ATOM 1481 C C . LEU A 1 189 ? 3.116 7.241 -6.746 1.00 94.38 189 LEU A C 1
ATOM 1483 O O . LEU A 1 189 ? 3.371 8.065 -5.866 1.00 94.38 189 LEU A O 1
ATOM 1487 N N . LEU A 1 190 ? 3.901 6.981 -7.794 1.00 92.19 190 LEU A N 1
ATOM 1488 C CA . LEU A 1 190 ? 5.041 7.794 -8.210 1.00 92.19 190 LEU A CA 1
ATOM 1489 C C . LEU A 1 190 ? 4.588 9.058 -8.926 1.00 92.19 190 LEU A C 1
ATOM 1491 O O . LEU A 1 190 ? 3.642 8.927 -9.739 1.00 92.19 190 LEU A O 1
#

Secondary structure (DSSP, 8-state):
-----GGG---------GGG-SSHHHHHHHHTTS-SHHHHHHHHHHHHHHHHHHTTT-TT---EEEE-GGGTTSTTHHHHHHHHHTT--SEEEE-THHHHHHHHHHHS--EE--TT--HHHHHHTTEEEETTEEEEHHHHTHHHHHHHHHHHHHHHHHHHTT-SSTTTT--HHHHHHHHHTT---TT---

Sequence (190 aa):
MAGYDPRDFEDPVLDYDFNKIQNTSDLIDQMSVAGGFTATKLAKARDMLSKMFEEAGSEGVVNWISFPAALCATGTRGFFLELVKRRLVDVIVTTCGTLDHDLARTYRQYFHGDFELDDIALGQQGLNRLGNVIVPNECYGEILEAKVLPWLSEIEEERRVSSDSPWNGFGTVELCWALGDRIEDEGSLL

Foldseek 3Di:
DDDDDPVVDDQDADDDDPVQDPDPLSQLVNLCRNPDDVSVVSSVVVVVLVVLQVCQPPPPRAAEDEDELLCLLDPNLVVLLVCVVSNSHDYYHYDPSVVLSQQLVQPDDKDFAAQPDDPVVCVVVQWDDDHRIIDHVCSRPVRCCVLVVVLVVVQQVVQVVPDPCSCVVCDPVNVVVSSVVRDPDSSGSD